Protein 3IM8 (pdb70)

InterPro domains:
  IPR001227 Acyl transferase domain superfamily [G3DSA:3.40.366.10] (5-283)
  IPR004410 Malonyl CoA-acyl carrier protein transacylase, FabD-type [TIGR00128] (3-288)
  IPR014043 Acyl transferase domain [PF00698] (6-283)
  IPR014043 Acyl transferase domain [SM00827] (7-302)
  IPR016035 Acyl transferase/acyl hydrolase/lysophospholipase [SSF52151] (4-303)
  IPR016036 Malonyl-CoA ACP transacylase, ACP-binding [SSF55048] (127-195)
  IPR024925 Malonyl CoA-acyl carrier protein transacylase [PIRSF000446] (1-304)
  IPR050858 Malonyl CoA-ACP Transacylase/Polyketide Synthase FabD [PTHR42681] (2-301)

B-factor: mean 27.81, std 7.12, range [10.15, 60.68]

Solvent-accessible surface area: 12742 Å² total; per-residue (Å²): 160,21,0,0,0,0,2,3,45,47,14,29,89,75,26,1,6,95,58,0,21,96,102,18,108,57,2,99,82,0,2,51,104,0,19,138,53,30,71,73,83,0,12,120,2,0,36,77,43,93,114,76,1,88,72,10,96,47,1,0,0,0,0,0,0,3,0,0,1,1,17,62,0,0,69,101,65,61,35,104,4,67,10,0,3,1,24,12,0,0,2,0,0,0,0,16,5,0,29,1,3,78,10,69,59,0,0,45,4,0,28,104,1,0,21,30,3,44,104,37,3,73,64,108,47,19,61,17,2,6,0,23,91,12,80,36,112,45,0,54,107,7,2,137,116,0,48,158,78,22,37,0,52,10,0,21,4,8,6,82,39,42,1,7,0,0,0,71,77,102,0,0,61,75,0,22,83,16,0,108,143,70,47,15,192,132,34,81,86,52,167,92,14,0,6,15,8,1,65,47,0,72,84,2,1,110,94,2,33,122,22,1,83,153,25,92,33,61,94,47,111,10,57,0,0,3,4,11,102,10,45,62,8,89,90,144,55,1,34,109,17,0,21,50,1,1,47,47,29,0,66,5,38,62,3,0,28,48,0,61,161,66,51,10,49,46,1,0,1,0,0,1,14,132,71,1,10,36,25,0,124,162,41,30,128,105,17,116,49,17,46,0,27,45,52,77,13,0,72,57,7,38,135,139,150

Organism: Streptococcus pneumoniae (strain ATCC BAA-255 / R6) (NCBI:txid171101)

Foldseek 3Di:
DEEEEEEDFQLADAQFCVQVCVVPVLLVVLQVLLCVLVVHRLNCCSHPVGVVCLQQLSVLLSRLSLLLSLVVVCVVLPDQGQEYEYDLSRRLSRLCSQQWAPSSRSSVLSSLLSVLQCVLFPLQFWWKKKQFADAPVQLQVLLVVLCVVPWKGFAEQLARGITMITGHHSSVVSSVVSVVVVPRDGIGIDRRGGRWAACSSLSSLVVSLVVVVPGGTDDGNHWYQYQAPLHTDDSVCVSVRSSNSRHHHGNLLSVVVNCVVVVHAAYEYRDDDCVSVVSVCNSPVNGHYAYDTHDVSVCVVSVVD

Radius of gyration: 18.56 Å; Cα contacts (8 Å, |Δi|>4): 675; chains: 1; bounding box: 48×39×48 Å

Structure (mmCIF, N/CA/C/O backbone):
data_3IM8
#
_entry.id   3IM8
#
_cell.length_a   48.263
_cell.length_b   63.508
_cell.length_c   89.892
_cell.angle_alpha   90.00
_cell.angle_beta   90.00
_cell.angle_gamma   90.00
#
_symmetry.space_group_name_H-M   'P 21 21 21'
#
loop_
_entity.id
_entity.type
_entity.pdbx_description
1 polymer 'Malonyl acyl carrier protein transacylase'
2 non-polymer 'ACETATE ION'
3 water water
#
loop_
_atom_site.group_PDB
_atom_site.id
_atom_site.type_symbol
_atom_site.label_atom_id
_atom_site.label_alt_id
_atom_site.label_comp_id
_atom_site.label_asym_id
_atom_site.label_entity_id
_atom_site.label_seq_id
_atom_site.pdbx_PDB_ins_code
_atom_site.Cartn_x
_atom_site.Cartn_y
_atom_site.Cartn_z
_atom_site.occupancy
_atom_site.B_iso_or_equiv
_atom_site.auth_seq_id
_atom_site.auth_comp_id
_atom_site.auth_asym_id
_atom_site.auth_atom_id
_atom_site.pdbx_PDB_model_num
ATOM 1 N N . LYS A 1 3 ? 25.809 29.437 71.596 1.00 37.42 3 LYS A N 1
ATOM 2 C CA . LYS A 1 3 ? 26.208 28.003 71.361 1.00 37.03 3 LYS A CA 1
ATOM 3 C C . LYS A 1 3 ? 25.578 27.332 70.097 1.00 35.16 3 LYS A C 1
ATOM 4 O O . LYS A 1 3 ? 26.305 26.844 69.247 1.00 35.06 3 LYS A O 1
ATOM 10 N N . THR A 1 4 ? 24.258 27.307 69.946 1.00 33.47 4 THR A N 1
ATOM 11 C CA . THR A 1 4 ? 23.640 26.576 68.796 1.00 31.48 4 THR A CA 1
ATOM 12 C C . THR A 1 4 ? 22.819 27.502 67.860 1.00 30.71 4 THR A C 1
ATOM 13 O O . THR A 1 4 ? 22.038 28.332 68.342 1.00 29.43 4 THR A O 1
ATOM 17 N N . ALA A 1 5 ? 23.011 27.367 66.530 1.00 30.41 5 ALA A N 1
ATOM 18 C CA . ALA A 1 5 ? 22.112 28.011 65.519 1.00 28.48 5 ALA A CA 1
ATOM 19 C C . ALA A 1 5 ? 21.263 27.003 64.718 1.00 27.31 5 ALA A C 1
ATOM 20 O O . ALA A 1 5 ? 21.783 25.960 64.305 1.00 27.63 5 ALA A O 1
ATOM 22 N N . PHE A 1 6 ? 19.964 27.305 64.532 1.00 25.60 6 PHE A N 1
ATOM 23 C CA . PHE A 1 6 ? 19.086 26.531 63.628 1.00 23.48 6 PHE A CA 1
ATOM 24 C C . PHE A 1 6 ? 19.109 27.219 62.247 1.00 22.37 6 PHE A C 1
ATOM 25 O O . PHE A 1 6 ? 18.942 28.444 62.130 1.00 21.72 6 PHE A O 1
ATOM 33 N N . LEU A 1 7 ? 19.333 26.419 61.213 1.00 20.80 7 LEU A N 1
ATOM 34 C CA . LEU A 1 7 ? 19.417 26.916 59.858 1.00 19.50 7 LEU A CA 1
ATOM 35 C C . LEU A 1 7 ? 18.201 26.348 59.127 1.00 19.07 7 LEU A C 1
ATOM 36 O O . LEU A 1 7 ? 18.066 25.130 58.991 1.00 18.00 7 LEU A O 1
ATOM 41 N N . PHE A 1 8 ? 17.332 27.211 58.613 1.00 17.49 8 PHE A N 1
ATOM 42 C CA . PHE A 1 8 ? 16.083 26.675 58.016 1.00 17.48 8 PHE A CA 1
ATOM 43 C C . PHE A 1 8 ? 16.127 26.508 56.477 1.00 17.94 8 PHE A C 1
ATOM 44 O O . PHE A 1 8 ? 16.492 27.413 55.766 1.00 17.88 8 PHE A O 1
ATOM 52 N N . ALA A 1 9 ? 15.741 25.323 55.992 1.00 19.06 9 ALA A N 1
ATOM 53 C CA . ALA A 1 9 ? 15.553 25.011 54.574 1.00 18.66 9 ALA A CA 1
ATO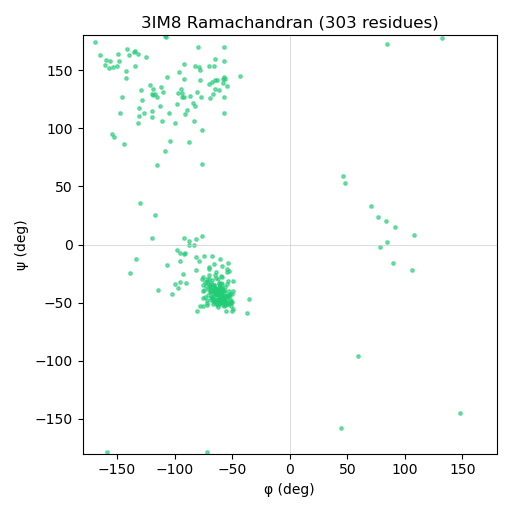M 54 C C . ALA A 1 9 ? 14.834 26.055 53.709 1.00 18.67 9 ALA A C 1
ATOM 55 O O . ALA A 1 9 ? 13.902 26.707 54.164 1.00 18.46 9 ALA A O 1
ATOM 57 N N . GLY A 1 10 ? 15.272 26.150 52.449 1.00 19.39 10 GLY A N 1
ATOM 58 C CA . GLY A 1 10 ? 14.611 26.921 51.396 1.00 19.68 10 GLY A CA 1
ATOM 59 C C . GLY A 1 10 ? 13.888 26.127 50.316 1.00 19.91 10 GLY A C 1
ATOM 60 O O . GLY A 1 10 ? 13.862 24.884 50.298 1.00 18.34 10 GLY A O 1
ATOM 61 N N . GLN A 1 11 ? 13.276 26.876 49.411 1.00 20.56 11 GLN A N 1
ATOM 62 C CA . GLN A 1 11 ? 12.522 26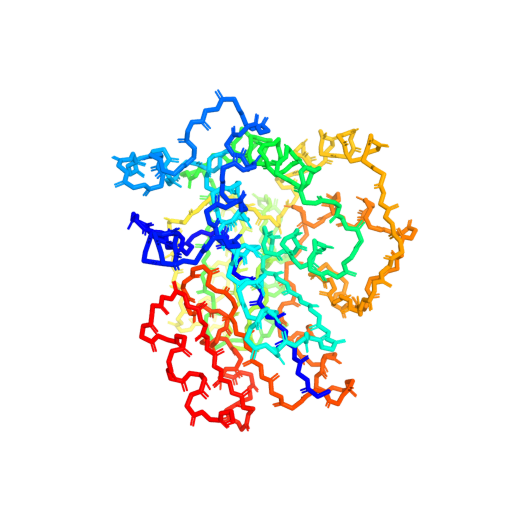.297 48.303 1.00 22.53 11 GLN A CA 1
ATOM 63 C C . GLN A 1 11 ? 13.443 25.379 47.506 1.00 22.44 11 GLN A C 1
ATOM 64 O O . GLN A 1 11 ? 14.596 25.685 47.354 1.00 22.15 11 GLN A O 1
ATOM 70 N N . GLY A 1 12 ? 12.914 24.260 46.992 1.00 23.22 12 GLY A N 1
ATOM 71 C CA . GLY A 1 12 ? 13.726 23.306 46.227 1.00 22.57 12 GLY A CA 1
ATOM 72 C C . GLY A 1 12 ? 14.012 22.036 47.047 1.00 22.56 12 GLY A C 1
ATOM 73 O O . GLY A 1 12 ? 14.286 20.965 46.480 1.00 22.48 12 GLY A O 1
ATOM 74 N N . ALA A 1 13 ? 13.919 22.113 48.372 1.00 21.14 13 ALA A N 1
ATOM 75 C CA . ALA A 1 13 ? 14.241 20.917 49.194 1.00 21.16 13 ALA A CA 1
ATOM 76 C C . ALA A 1 13 ? 13.007 20.047 49.496 1.00 21.39 13 ALA A C 1
ATOM 77 O O . ALA A 1 13 ? 13.137 18.962 50.070 1.00 22.82 13 ALA A O 1
ATOM 79 N N . GLN A 1 14 ? 11.818 20.511 49.152 1.00 21.48 14 GLN A N 1
ATOM 80 C CA . GLN A 1 14 ? 10.605 19.723 49.417 1.00 21.91 14 GLN A CA 1
ATOM 81 C C . GLN A 1 14 ? 10.634 18.311 48.772 1.00 22.24 14 GLN A C 1
ATOM 82 O O . GLN A 1 14 ? 11.351 18.071 47.800 1.00 21.51 14 GLN A O 1
ATOM 88 N N . TYR A 1 15 ? 9.839 17.373 49.297 1.00 23.51 15 TYR A N 1
ATOM 89 C CA . TYR A 1 15 ? 9.691 16.064 48.633 1.00 23.57 15 TYR A CA 1
ATOM 90 C C . TYR A 1 15 ? 8.362 15.497 49.067 1.00 23.42 15 TYR A C 1
ATOM 91 O O . TYR A 1 15 ? 7.787 15.934 50.077 1.00 22.75 15 TYR A O 1
ATOM 100 N N . LEU A 1 16 ? 7.818 14.572 48.282 1.00 22.99 16 LEU A N 1
ATOM 101 C CA . LEU A 1 16 ? 6.489 14.087 48.577 1.00 22.10 16 LEU A CA 1
ATOM 102 C C . LEU A 1 16 ? 6.558 13.361 49.924 1.00 20.58 16 LEU A C 1
ATOM 103 O O . LEU A 1 16 ? 7.451 12.588 50.156 1.00 18.54 16 LEU A O 1
ATOM 108 N N . GLY A 1 17 ? 5.600 13.652 50.792 1.00 19.22 17 GLY A N 1
ATOM 109 C CA . GLY A 1 17 ? 5.478 12.995 52.067 1.00 19.09 17 GLY A CA 1
ATOM 110 C C . GLY A 1 17 ? 6.325 13.570 53.190 1.00 19.22 17 GLY A C 1
ATOM 111 O O . GLY A 1 17 ? 6.327 12.998 54.280 1.00 19.03 17 GLY A O 1
ATOM 112 N N . MET A 1 18 ? 7.075 14.653 52.941 1.00 18.53 18 MET A N 1
ATOM 113 C CA . MET A 1 18 ? 7.981 15.202 53.977 1.00 17.95 18 MET A CA 1
ATOM 114 C C . MET A 1 18 ? 7.251 15.513 55.290 1.00 18.10 18 MET A C 1
ATOM 115 O O . MET A 1 18 ? 6.136 16.050 55.295 1.00 18.50 18 MET A O 1
ATOM 120 N N . GLY A 1 19 ? 7.861 15.143 56.403 1.00 18.75 19 GLY A N 1
ATOM 121 C CA . GLY A 1 19 ? 7.252 15.401 57.692 1.00 19.09 19 GLY A CA 1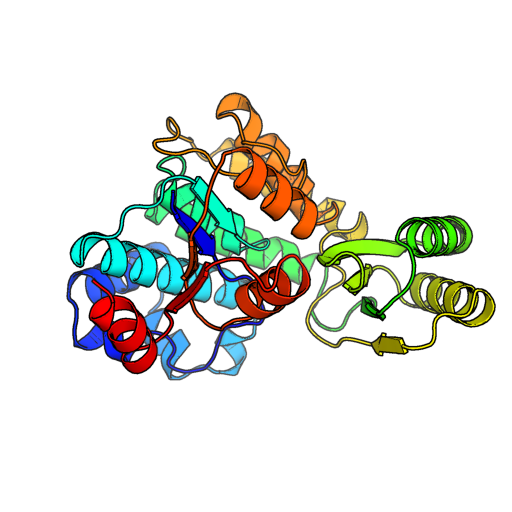
ATOM 122 C C . GLY A 1 19 ? 6.137 14.445 58.099 1.00 20.40 19 GLY A C 1
ATOM 123 O O . GLY A 1 19 ? 5.565 14.597 59.193 1.00 22.04 19 GLY A O 1
ATOM 124 N N . ARG A 1 20 ? 5.775 13.495 57.243 1.00 20.40 20 ARG A N 1
ATOM 125 C CA . ARG A 1 20 ? 4.597 12.639 57.548 1.00 20.93 20 ARG A CA 1
ATOM 126 C C . ARG A 1 20 ? 4.843 11.723 58.754 1.00 20.98 20 ARG A C 1
ATOM 127 O O . ARG A 1 20 ? 3.936 11.534 59.580 1.00 20.49 20 ARG A O 1
ATOM 135 N N . ASP A 1 21 ? 6.047 11.127 58.836 1.00 21.66 21 ASP A N 1
ATOM 136 C CA . ASP A 1 21 ? 6.462 10.358 60.031 1.00 22.73 21 ASP A CA 1
ATOM 137 C C . ASP A 1 21 ? 6.267 11.162 61.345 1.00 23.20 21 ASP A C 1
ATOM 138 O O . ASP A 1 21 ? 5.586 10.702 62.304 1.00 24.65 21 ASP A O 1
ATOM 143 N N . PHE A 1 22 ? 6.812 12.371 61.376 1.00 22.32 22 PHE A N 1
ATOM 144 C CA . PHE A 1 22 ? 6.648 13.253 62.531 1.00 22.51 22 PHE A CA 1
ATOM 145 C C . PHE A 1 22 ? 5.183 13.554 62.774 1.00 23.62 22 PHE A C 1
ATOM 146 O O . PHE A 1 22 ? 4.769 13.567 63.926 1.00 24.63 22 PHE A O 1
ATOM 154 N N . TYR A 1 23 ? 4.411 13.782 61.700 1.00 23.55 23 TYR A N 1
ATOM 155 C CA . TYR A 1 23 ? 2.997 14.189 61.785 1.00 24.66 23 TYR A CA 1
ATOM 156 C C . TYR A 1 23 ? 2.094 13.196 62.528 1.00 25.42 23 TYR A C 1
ATOM 157 O O . TYR A 1 23 ? 1.285 13.610 63.388 1.00 25.84 23 TYR A O 1
ATOM 166 N N . ASP A 1 24 ? 2.240 11.914 62.198 1.00 25.66 24 ASP A N 1
ATOM 167 C CA . ASP A 1 24 ? 1.493 10.844 62.829 1.00 26.23 24 ASP A CA 1
ATOM 168 C C . ASP A 1 24 ? 1.927 10.573 64.284 1.00 27.48 24 ASP A C 1
ATOM 169 O O . ASP A 1 24 ? 1.095 10.221 65.158 1.00 27.62 24 ASP A O 1
ATOM 174 N N . GLN A 1 25 ? 3.216 10.778 64.543 1.00 27.78 25 GLN A N 1
ATOM 175 C CA . GLN A 1 25 ? 3.842 10.400 65.808 1.00 28.74 25 GLN A CA 1
ATOM 176 C C . GLN A 1 25 ? 3.810 11.484 66.886 1.00 27.83 25 GLN A C 1
ATOM 177 O O . GLN A 1 25 ? 3.768 11.172 68.059 1.00 28.38 25 GLN A O 1
ATOM 183 N N . TYR A 1 26 ? 3.892 12.744 66.478 1.00 26.89 26 TYR A N 1
ATOM 184 C CA . TYR A 1 26 ? 4.027 13.856 67.396 1.00 25.95 26 TYR A CA 1
ATOM 185 C C . TYR A 1 26 ? 2.861 14.855 67.298 1.00 25.46 26 TYR A C 1
ATOM 186 O O . TYR A 1 26 ? 2.741 15.559 66.303 1.00 25.74 26 TYR A O 1
ATOM 195 N N . PRO A 1 27 ? 1.978 14.934 68.317 1.00 24.89 27 PRO A N 1
ATOM 196 C CA . PRO A 1 27 ? 0.890 15.952 68.225 1.00 24.86 27 PRO A CA 1
ATOM 197 C C . PRO A 1 27 ? 1.327 17.397 67.968 1.00 24.60 27 PRO A C 1
ATOM 198 O O . PRO A 1 27 ? 0.559 18.168 67.378 1.00 24.91 27 PRO A O 1
ATOM 202 N N . ILE A 1 28 ? 2.504 17.808 68.445 1.00 25.04 28 ILE A N 1
ATOM 203 C CA . ILE A 1 28 ? 2.949 19.186 68.185 1.00 26.16 28 ILE A CA 1
ATOM 204 C C . ILE A 1 28 ? 3.090 19.395 66.670 1.00 26.89 28 ILE A C 1
ATOM 205 O O . ILE A 1 28 ? 2.825 20.497 66.163 1.00 28.66 28 ILE A O 1
ATOM 210 N N . VAL A 1 29 ? 3.476 18.328 65.956 1.00 27.08 29 VAL A N 1
ATOM 211 C CA . VAL A 1 29 ? 3.601 18.351 64.464 1.00 25.90 29 VAL A CA 1
ATOM 212 C C . VAL A 1 29 ? 2.234 18.399 63.733 1.00 25.33 29 VAL A C 1
ATOM 213 O O . VAL A 1 29 ? 2.018 19.296 62.877 1.00 24.96 29 VAL A O 1
ATOM 217 N N . LYS A 1 30 ? 1.321 17.495 64.113 1.00 23.90 30 LYS A N 1
ATOM 218 C CA . LYS A 1 30 ? -0.019 17.440 63.533 1.00 24.14 30 LYS A CA 1
ATOM 219 C C . LYS A 1 30 ? -0.691 18.778 63.732 1.00 24.35 30 LYS A C 1
ATOM 220 O O . LYS A 1 30 ? -1.234 19.332 62.794 1.00 24.23 30 LYS A O 1
ATOM 226 N N . GLU A 1 31 ? -0.672 19.294 64.959 1.00 25.51 31 GLU A N 1
ATOM 227 C CA . GLU A 1 31 ? -1.226 20.601 65.251 1.00 25.45 31 GLU A CA 1
ATOM 228 C C . GLU A 1 31 ? -0.632 21.661 64.340 1.00 24.68 31 GLU A C 1
ATOM 229 O O . GLU A 1 31 ? -1.366 22.410 63.735 1.00 24.82 31 GLU A O 1
ATOM 235 N N . THR A 1 32 ? 0.702 21.737 64.222 1.00 23.92 32 THR A N 1
ATOM 236 C CA . THR A 1 32 ? 1.308 22.771 63.356 1.00 21.49 32 THR A CA 1
ATOM 237 C C . THR A 1 32 ? 0.810 22.693 61.873 1.00 21.86 32 THR A C 1
ATOM 238 O O . THR A 1 32 ? 0.457 23.714 61.254 1.00 21.67 32 THR A O 1
ATOM 242 N N . ILE A 1 33 ? 0.786 21.489 61.293 1.00 21.54 33 ILE A N 1
ATOM 243 C CA . ILE A 1 33 ? 0.368 21.333 59.885 1.00 21.68 33 ILE A CA 1
ATOM 244 C C . ILE A 1 33 ? -1.127 21.633 59.712 1.00 21.67 33 ILE A C 1
ATOM 245 O O . ILE A 1 33 ? -1.490 22.286 58.748 1.00 20.89 33 ILE A O 1
ATOM 250 N N . ASP A 1 34 ? -1.984 21.113 60.607 1.00 22.73 34 ASP A N 1
ATOM 251 C CA . ASP A 1 34 ? -3.449 21.364 60.520 1.00 23.32 34 ASP A CA 1
ATOM 252 C C . ASP A 1 34 ? -3.786 22.854 60.732 1.00 23.80 34 ASP A C 1
ATOM 253 O O . ASP A 1 34 ? -4.626 23.405 60.033 1.00 24.98 34 ASP A O 1
ATOM 258 N N . ARG A 1 35 ? -3.070 23.526 61.621 1.00 24.19 35 ARG A N 1
ATOM 259 C CA . ARG A 1 35 ? -3.136 24.994 61.686 1.00 25.40 35 ARG A CA 1
ATOM 260 C C . ARG A 1 35 ? -2.802 25.690 60.348 1.00 25.53 35 ARG A C 1
ATOM 261 O O . ARG A 1 35 ? -3.434 26.669 59.990 1.00 25.70 35 ARG A O 1
ATOM 269 N N . ALA A 1 36 ? -1.808 25.190 59.600 1.00 25.94 36 ALA A N 1
ATOM 270 C CA . ALA A 1 36 ? -1.470 25.842 58.349 1.00 26.40 36 ALA A CA 1
ATOM 271 C C . ALA A 1 36 ? -2.588 25.531 57.363 1.00 26.66 36 ALA A C 1
ATOM 272 O O . ALA A 1 36 ? -2.949 26.363 56.553 1.00 26.89 36 ALA A O 1
ATOM 274 N N . SER A 1 37 ? -3.144 24.324 57.453 1.00 27.47 37 SER A N 1
ATOM 275 C CA . SER A 1 37 ? -4.220 23.919 56.540 1.00 27.64 37 SER A CA 1
ATOM 276 C C . SER A 1 37 ? -5.399 24.839 56.703 1.00 28.15 37 SER A C 1
ATOM 277 O O . SER A 1 37 ? -5.869 25.345 55.708 1.00 27.89 37 SER A O 1
ATOM 280 N N . GLN A 1 38 ? -5.837 25.091 57.948 1.00 29.47 38 GLN A N 1
ATOM 281 C CA . GLN A 1 38 ? -6.860 26.121 58.218 1.00 30.95 38 GLN A CA 1
ATOM 282 C C . GLN A 1 38 ? -6.553 27.484 57.613 1.00 30.53 38 GLN A C 1
ATOM 283 O O . GLN A 1 38 ? -7.405 28.064 56.954 1.00 30.90 38 GLN A O 1
ATOM 289 N N . VAL A 1 39 ? -5.352 28.016 57.826 1.00 29.23 39 VAL A N 1
ATOM 290 C CA . VAL A 1 39 ? -5.053 29.350 57.285 1.00 27.09 39 VAL A CA 1
ATOM 291 C C . VAL A 1 39 ? -5.187 29.356 55.753 1.00 26.57 39 VAL A C 1
ATOM 292 O O . VAL A 1 39 ? -5.715 30.296 55.153 1.00 26.04 39 VAL A O 1
ATOM 296 N N . LEU A 1 40 ? -4.694 28.301 55.133 1.00 25.99 40 LEU A N 1
ATOM 297 C CA . LEU A 1 40 ? -4.663 28.184 53.672 1.00 26.15 40 LEU A CA 1
ATOM 298 C C . LEU A 1 40 ? -6.019 27.944 52.983 1.00 26.56 40 LEU A C 1
ATOM 299 O O . LEU A 1 40 ? -6.196 28.327 51.862 1.00 27.78 40 LEU A O 1
ATOM 304 N N . GLY A 1 41 ? -6.973 27.291 53.637 1.00 28.10 41 GLY A N 1
ATOM 305 C CA . GLY A 1 41 ? -8.258 26.968 53.009 1.00 28.51 41 GLY A CA 1
ATOM 306 C C . GLY A 1 41 ? -8.194 25.698 52.171 1.00 29.19 41 GLY A C 1
ATOM 307 O O . GLY A 1 41 ? -9.033 25.483 51.272 1.00 30.28 41 GLY A O 1
ATOM 308 N N . TYR A 1 42 ? -7.185 24.863 52.439 1.00 28.45 42 TYR A N 1
ATOM 309 C CA . TYR A 1 42 ? -7.021 23.542 51.774 1.00 26.87 42 TYR A CA 1
ATOM 310 C C . TYR A 1 42 ? -6.113 22.626 52.620 1.00 26.52 42 TYR A C 1
ATOM 311 O O . TYR A 1 42 ? -5.349 23.074 53.506 1.00 26.44 42 TYR A O 1
ATOM 320 N N . ASP A 1 43 ? -6.244 21.332 52.370 1.00 25.81 43 ASP A N 1
ATOM 321 C CA . ASP A 1 43 ? -5.576 20.320 53.149 1.00 25.73 43 ASP A CA 1
ATOM 322 C C . ASP A 1 43 ? -4.114 20.304 52.712 1.00 24.74 43 ASP A C 1
ATOM 323 O O . ASP A 1 43 ? -3.823 19.693 51.692 1.00 23.94 43 ASP A O 1
ATOM 328 N N . LEU A 1 44 ? -3.216 20.971 53.468 1.00 23.37 44 LEU A N 1
ATOM 329 C CA . LEU A 1 44 ? -1.773 20.946 53.156 1.00 22.24 44 LEU A CA 1
ATOM 330 C C . LEU A 1 44 ? -1.114 19.569 53.355 1.00 22.67 44 LEU A C 1
ATOM 331 O O . LEU A 1 44 ? -0.130 19.208 52.671 1.00 22.57 44 LEU A O 1
ATOM 336 N N . ARG A 1 45 ? -1.630 18.793 54.296 1.00 23.14 45 ARG A N 1
ATOM 337 C CA . ARG A 1 45 ? -1.036 17.491 54.577 1.00 23.48 45 ARG A CA 1
ATOM 338 C C . ARG A 1 45 ? -1.244 16.562 53.336 1.00 24.48 45 ARG A C 1
ATOM 339 O O . ARG A 1 45 ? -0.312 15.858 52.872 1.00 23.41 45 ARG A O 1
ATOM 347 N N . TYR A 1 46 ? -2.484 16.548 52.835 1.00 24.92 46 TYR A N 1
ATOM 348 C CA . TYR A 1 46 ? -2.811 15.827 51.602 1.00 25.76 46 TYR A CA 1
ATOM 349 C C . TYR A 1 46 ? -1.979 16.351 50.399 1.00 25.29 46 TYR A C 1
ATOM 350 O O . TYR A 1 46 ? -1.414 15.580 49.614 1.00 25.11 46 TYR A O 1
ATOM 359 N N . LEU A 1 47 ? -1.862 17.675 50.269 1.00 24.54 47 LEU A N 1
ATOM 360 C CA . LEU A 1 47 ? -0.999 18.231 49.197 1.00 22.82 47 LEU A CA 1
ATOM 361 C C . LEU A 1 47 ? 0.402 17.674 49.303 1.00 22.16 47 LEU A C 1
ATOM 362 O O . LEU A 1 47 ? 0.963 17.153 48.323 1.00 22.00 47 LEU A O 1
ATOM 367 N N . ILE A 1 48 ? 0.982 17.755 50.497 1.00 20.88 48 ILE A N 1
ATOM 368 C CA . ILE A 1 48 ? 2.357 17.311 50.667 1.00 20.35 48 ILE A CA 1
ATOM 369 C C . ILE A 1 48 ? 2.530 15.791 50.356 1.00 20.69 48 ILE A C 1
ATOM 370 O O . ILE A 1 48 ? 3.558 15.338 49.785 1.00 20.33 48 ILE A O 1
ATOM 375 N N . ASP A 1 49 ? 1.542 15.014 50.760 1.00 20.61 49 ASP A N 1
ATOM 376 C CA . ASP A 1 49 ? 1.583 13.577 50.648 1.00 21.31 49 ASP A CA 1
ATOM 377 C C . ASP A 1 49 ? 1.218 12.982 49.261 1.00 23.87 49 ASP A C 1
ATOM 378 O O . ASP A 1 49 ? 1.554 11.801 48.983 1.00 22.79 49 ASP A O 1
ATOM 383 N N . THR A 1 50 ? 0.477 13.745 48.436 1.00 25.39 50 THR A N 1
ATOM 384 C CA . THR A 1 50 ? -0.169 13.138 47.262 1.00 27.53 50 THR A CA 1
ATOM 385 C C . THR A 1 50 ? -0.114 13.986 45.981 1.00 28.31 50 THR A C 1
ATOM 386 O O . THR A 1 50 ? -0.277 13.425 44.904 1.00 29.30 50 THR A O 1
ATOM 390 N N . GLU A 1 51 ? 0.022 15.299 46.098 1.00 27.41 51 GLU A N 1
ATOM 391 C CA . GLU A 1 51 ? 0.000 16.150 44.915 1.00 28.99 51 GLU A CA 1
ATOM 392 C C . GLU A 1 51 ? 1.415 16.581 44.589 1.00 29.03 51 GLU A C 1
ATOM 393 O O . GLU A 1 51 ? 1.874 17.619 45.066 1.00 27.96 51 GLU A O 1
ATOM 399 N N . GLU A 1 52 ? 2.119 15.786 43.790 1.00 28.83 52 GLU A N 1
ATOM 400 C CA . GLU A 1 52 ? 3.505 16.079 43.580 1.00 29.67 52 GLU A CA 1
ATOM 401 C C . GLU A 1 52 ? 3.709 17.349 42.720 1.00 30.41 52 GLU A C 1
ATOM 402 O O . GLU A 1 52 ? 4.582 18.171 43.015 1.00 30.01 52 GLU A O 1
ATOM 408 N N . ASP A 1 53 ? 2.877 17.565 41.710 1.00 30.66 53 ASP A N 1
ATOM 409 C CA . ASP A 1 53 ? 3.057 18.748 40.874 1.00 30.99 53 ASP A CA 1
ATOM 410 C C . ASP A 1 53 ? 2.752 20.051 41.607 1.00 30.18 53 ASP A C 1
ATOM 411 O O . ASP A 1 53 ? 3.441 21.052 41.441 1.00 29.87 53 ASP A O 1
ATOM 416 N N . LYS A 1 54 ? 1.713 20.040 42.414 1.00 29.70 54 LYS A N 1
ATOM 417 C CA . LYS A 1 54 ? 1.395 21.226 43.205 1.00 30.22 54 LYS A CA 1
ATOM 418 C C . LYS A 1 54 ? 2.508 21.496 44.226 1.00 28.18 54 LYS A C 1
ATOM 419 O O . LYS A 1 54 ? 2.863 22.627 44.483 1.00 26.81 54 LYS A O 1
ATOM 425 N N . LEU A 1 55 ? 3.029 20.429 44.822 1.00 27.97 55 LEU A N 1
ATOM 426 C CA . LEU A 1 55 ? 4.076 20.553 45.840 1.00 26.68 55 LEU A CA 1
ATOM 427 C C . LEU A 1 55 ? 5.273 21.322 45.254 1.00 27.17 55 LEU A C 1
ATOM 428 O O . LEU A 1 55 ? 5.926 22.104 45.982 1.00 26.72 55 LEU A O 1
ATOM 433 N N . ASN A 1 56 ? 5.559 21.076 43.964 1.00 26.25 56 ASN A N 1
ATOM 434 C CA . ASN A 1 56 ? 6.661 21.700 43.229 1.00 26.31 56 ASN A CA 1
ATOM 435 C C . ASN A 1 56 ? 6.289 23.045 42.577 1.00 26.37 56 ASN A C 1
ATOM 436 O O . ASN A 1 56 ? 7.133 23.652 41.918 1.00 27.11 56 ASN A O 1
ATOM 441 N N . GLN A 1 57 ? 5.030 23.483 42.734 1.00 25.81 57 GLN A N 1
ATOM 442 C CA . GLN A 1 57 ? 4.565 24.834 42.316 1.00 26.95 57 GLN A CA 1
ATOM 443 C C . GLN A 1 57 ? 4.727 25.900 43.423 1.00 25.92 57 GLN A C 1
ATOM 444 O O . GLN A 1 57 ? 4.032 25.867 44.428 1.00 24.75 57 GLN A O 1
ATOM 450 N N . THR A 1 58 ? 5.587 26.879 43.137 1.00 26.03 58 THR A N 1
ATOM 451 C CA . THR A 1 58 ? 6.033 27.905 44.077 1.00 25.56 58 THR A CA 1
ATOM 452 C C . THR A 1 58 ? 4.983 28.389 45.094 1.00 25.61 58 THR A C 1
ATOM 453 O O . THR A 1 58 ? 5.280 28.466 46.307 1.00 26.19 58 THR A O 1
ATOM 457 N N . ARG A 1 59 ? 3.773 28.700 44.654 1.00 24.85 59 ARG A N 1
ATOM 458 C CA . ARG A 1 59 ? 2.747 29.210 45.563 1.00 25.37 59 ARG A CA 1
ATOM 459 C C . ARG A 1 59 ? 2.334 28.171 46.636 1.00 24.94 59 ARG A C 1
ATOM 460 O O . ARG A 1 59 ? 1.838 28.560 47.693 1.00 25.41 59 ARG A O 1
ATOM 468 N N . TYR A 1 60 ? 2.526 26.872 46.357 1.00 24.04 60 TYR A N 1
ATOM 469 C CA . TYR A 1 60 ? 2.280 25.814 47.362 1.00 23.73 60 TYR A CA 1
ATOM 470 C C . TYR A 1 60 ? 3.587 25.339 48.031 1.00 22.86 60 TYR A C 1
ATOM 471 O O . TYR A 1 60 ? 3.587 24.971 49.192 1.00 23.59 60 TYR A O 1
ATOM 480 N N . THR A 1 61 ? 4.684 25.326 47.297 1.00 20.68 61 THR A N 1
ATOM 481 C CA . THR A 1 61 ? 5.946 24.953 47.902 1.00 20.10 61 THR A CA 1
ATOM 482 C C . THR A 1 61 ? 6.280 25.792 49.128 1.00 18.31 61 THR A C 1
ATOM 483 O O . THR A 1 61 ? 6.775 25.264 50.162 1.00 17.26 61 THR A O 1
ATOM 487 N N . GLN A 1 62 ? 6.075 27.106 49.006 1.00 16.79 62 GLN A N 1
ATOM 488 C CA . GLN A 1 62 ? 6.537 27.999 50.076 1.00 15.83 62 GLN A CA 1
ATOM 489 C C . GLN A 1 62 ? 5.826 27.731 51.400 1.00 15.47 62 GLN A C 1
ATOM 490 O O . GLN A 1 62 ? 6.484 27.492 52.397 1.00 14.66 62 GLN A O 1
ATOM 496 N N . PRO A 1 63 ? 4.478 27.713 51.414 1.00 16.96 63 PRO A N 1
ATOM 497 C CA . PRO A 1 63 ? 3.802 27.374 52.707 1.00 17.12 63 PRO A CA 1
ATOM 498 C C . PRO A 1 63 ? 3.982 25.903 53.100 1.00 18.24 63 PRO A C 1
ATOM 499 O O . PRO A 1 63 ? 4.014 25.581 54.280 1.00 19.89 63 PRO A O 1
ATOM 503 N N . ALA A 1 64 ? 4.187 25.017 52.131 1.00 18.24 64 ALA A N 1
ATOM 504 C CA . ALA A 1 64 ? 4.416 23.607 52.471 1.00 18.04 64 ALA A CA 1
ATOM 505 C C . ALA A 1 64 ? 5.672 23.447 53.268 1.00 17.35 64 ALA A C 1
ATOM 506 O O . ALA A 1 64 ? 5.650 22.821 54.313 1.00 17.58 64 ALA A O 1
ATOM 508 N N . ILE A 1 65 ? 6.776 24.011 52.751 1.00 17.59 65 ILE A N 1
ATOM 509 C CA . ILE A 1 65 ? 8.071 23.925 53.438 1.00 16.68 65 ILE A CA 1
ATOM 510 C C . ILE A 1 65 ? 7.980 24.708 54.761 1.00 16.83 65 ILE A C 1
ATOM 511 O O . ILE A 1 65 ? 8.395 24.227 55.793 1.00 16.58 65 ILE A O 1
ATOM 516 N N . LEU A 1 66 ? 7.450 25.933 54.724 1.00 16.92 66 LEU A N 1
ATOM 517 C CA . LEU A 1 66 ? 7.433 26.698 55.985 1.00 16.61 66 LEU A CA 1
ATOM 518 C C . LEU A 1 66 ? 6.706 25.958 57.129 1.00 14.77 66 LEU A C 1
ATOM 519 O O . LEU A 1 66 ? 7.186 25.921 58.255 1.00 14.11 66 LEU A O 1
ATOM 524 N N . ALA A 1 67 ? 5.549 25.380 56.833 1.00 15.48 67 ALA A N 1
ATOM 525 C CA . ALA A 1 67 ? 4.758 24.665 57.817 1.00 15.01 67 ALA A CA 1
ATOM 526 C C . ALA A 1 67 ? 5.526 23.446 58.293 1.00 16.26 67 ALA A C 1
ATOM 527 O O . ALA A 1 67 ? 5.558 23.169 59.484 1.00 17.65 67 ALA A O 1
ATOM 529 N N . THR A 1 68 ? 6.163 22.730 57.357 1.00 16.88 68 THR A N 1
ATOM 530 C CA . THR A 1 68 ? 6.945 21.548 57.689 1.00 16.30 68 THR A CA 1
ATOM 531 C C . THR A 1 68 ? 8.154 21.887 58.554 1.00 16.57 68 THR A C 1
ATOM 532 O O . THR A 1 68 ? 8.356 21.298 59.585 1.00 17.21 68 THR A O 1
ATOM 536 N N . SER A 1 69 ? 8.922 22.874 58.133 1.00 16.46 69 SER A N 1
ATOM 537 C CA . SER A 1 69 ? 10.044 23.368 58.917 1.00 16.53 69 SER A CA 1
ATOM 538 C C . SER A 1 69 ? 9.675 23.874 60.301 1.00 16.24 69 SER A C 1
ATOM 539 O O . SER A 1 69 ? 10.332 23.504 61.267 1.00 17.14 69 SER A O 1
ATOM 542 N N . VAL A 1 70 ? 8.700 24.777 60.392 1.00 15.95 70 VAL A N 1
ATOM 543 C CA . VAL A 1 70 ? 8.213 25.245 61.717 1.00 15.66 70 VAL A CA 1
ATOM 544 C C . VAL A 1 70 ? 7.828 24.074 62.607 1.00 16.39 70 VAL A C 1
ATOM 545 O O . VAL A 1 70 ? 8.185 24.049 63.806 1.00 16.85 70 VAL A O 1
ATOM 549 N N . ALA A 1 71 ? 7.124 23.097 62.040 1.00 17.03 71 ALA A N 1
ATOM 550 C CA . ALA A 1 71 ? 6.773 21.875 62.806 1.00 17.88 71 ALA A CA 1
ATOM 551 C C . ALA A 1 71 ? 8.009 21.112 63.329 1.00 18.36 71 ALA A C 1
ATOM 552 O O . ALA A 1 71 ? 8.026 20.666 64.491 1.00 18.66 71 ALA A O 1
ATOM 554 N N . ILE A 1 72 ? 9.021 20.949 62.484 1.00 18.61 72 ILE A N 1
ATOM 555 C CA . ILE A 1 72 ? 10.262 20.277 62.889 1.00 19.67 72 ILE A CA 1
ATOM 556 C C . ILE A 1 72 ? 10.997 21.077 63.997 1.00 20.42 72 ILE A C 1
ATOM 557 O O . ILE A 1 72 ? 11.495 20.526 64.995 1.00 21.32 72 ILE A O 1
ATOM 562 N N . TYR A 1 73 ? 11.053 22.376 63.838 1.00 21.17 73 TYR A N 1
ATOM 563 C CA . TYR A 1 73 ? 11.668 23.226 64.884 1.00 22.14 73 TYR A CA 1
ATOM 564 C C . TYR A 1 73 ? 10.906 23.091 66.188 1.00 22.81 73 TYR A C 1
ATOM 565 O O . TYR A 1 73 ? 11.534 22.884 67.233 1.00 22.79 73 TYR A O 1
ATOM 574 N N . ARG A 1 74 ? 9.563 23.142 66.121 1.00 23.00 74 ARG A N 1
ATOM 575 C CA . ARG A 1 74 ? 8.727 22.981 67.300 1.00 22.78 74 ARG A CA 1
ATOM 576 C C . ARG A 1 74 ? 8.911 21.614 67.962 1.00 23.50 74 ARG A C 1
ATOM 577 O O . ARG A 1 74 ? 8.924 21.512 69.198 1.00 22.02 74 ARG A O 1
ATOM 585 N N . LEU A 1 75 ? 9.100 20.572 67.151 1.00 24.45 75 LEU A N 1
ATOM 586 C CA . LEU A 1 75 ? 9.439 19.254 67.688 1.00 24.71 75 LEU A CA 1
ATOM 587 C C . LEU A 1 75 ? 10.776 19.276 68.450 1.00 25.51 75 LEU A C 1
ATOM 588 O O . LEU A 1 75 ? 10.840 18.788 69.601 1.00 25.23 75 LEU A O 1
ATOM 593 N N . LEU A 1 76 ? 11.821 19.820 67.811 1.00 25.56 76 LEU A N 1
ATOM 594 C CA . LEU A 1 76 ? 13.113 19.998 68.442 1.00 26.87 76 LEU A CA 1
ATOM 595 C C . LEU A 1 76 ? 12.952 20.735 69.799 1.00 27.43 76 LEU A C 1
ATOM 596 O O . LEU A 1 76 ? 13.553 20.306 70.800 1.00 27.72 76 LEU A O 1
ATOM 601 N N . GLN A 1 77 ? 12.107 21.773 69.846 1.00 27.35 77 GLN A N 1
ATOM 602 C CA . GLN A 1 77 ? 11.817 22.489 71.093 1.00 28.66 77 GLN A CA 1
ATOM 603 C C . GLN A 1 77 ? 11.272 21.589 72.208 1.00 28.92 77 GLN A C 1
ATOM 604 O O . GLN A 1 77 ? 11.732 21.667 73.354 1.00 29.48 77 GLN A O 1
ATOM 610 N N . GLU A 1 78 ? 10.319 20.725 71.865 1.00 28.91 78 GLU A N 1
ATOM 611 C CA . GLU A 1 78 ? 9.787 19.697 72.762 1.00 29.16 78 GLU A CA 1
ATOM 612 C C . GLU A 1 78 ? 10.829 18.690 73.258 1.00 29.32 78 GLU A C 1
ATOM 613 O O . GLU A 1 78 ? 10.708 18.221 74.369 1.00 30.28 78 GLU A O 1
ATOM 619 N N . LYS A 1 79 ? 11.809 18.313 72.430 1.00 30.19 79 LYS A N 1
ATOM 620 C CA . LYS A 1 79 ? 12.931 17.422 72.848 1.00 30.74 79 LYS A CA 1
ATOM 621 C C . LYS A 1 79 ? 14.066 18.171 73.607 1.00 31.30 79 LYS A C 1
ATOM 622 O O . LYS A 1 79 ? 15.094 17.582 73.965 1.00 32.26 79 LYS A O 1
ATOM 628 N N . GLY A 1 80 ? 13.860 19.461 73.867 1.00 32.18 80 GLY A N 1
ATOM 629 C CA . GLY A 1 80 ? 14.781 20.271 74.663 1.00 33.03 80 GLY A CA 1
ATOM 630 C C . GLY A 1 80 ? 15.887 21.031 73.946 1.00 34.36 80 GLY A C 1
ATOM 631 O O . GLY A 1 80 ? 16.847 21.463 74.615 1.00 34.44 80 GLY A O 1
ATOM 632 N N . TYR A 1 81 ? 15.798 21.185 72.607 1.00 35.06 81 TYR A N 1
ATOM 633 C CA . TYR A 1 81 ? 16.731 22.068 71.850 1.00 35.02 81 TYR A CA 1
ATOM 634 C C . TYR A 1 81 ? 16.105 23.410 71.584 1.00 35.08 81 TYR A C 1
ATOM 635 O O . TYR A 1 81 ? 15.084 23.502 70.900 1.00 36.27 81 TYR A O 1
ATOM 644 N N . GLN A 1 82 ? 16.756 24.457 72.065 1.00 34.49 82 GLN A N 1
ATOM 645 C CA . GLN A 1 82 ? 16.325 25.822 71.856 1.00 34.07 82 GLN A CA 1
ATOM 646 C C . GLN A 1 82 ? 17.480 26.543 71.107 1.00 32.54 82 GLN A C 1
ATOM 647 O O . GLN A 1 82 ? 18.639 26.461 71.540 1.00 32.53 82 GLN A O 1
ATOM 653 N N . PRO A 1 83 ? 17.195 27.244 69.975 1.00 30.29 83 PRO A N 1
ATOM 654 C CA . PRO A 1 83 ? 18.347 27.896 69.295 1.00 29.26 83 PRO A CA 1
ATOM 655 C C . PRO A 1 83 ? 18.812 29.203 69.938 1.00 28.00 83 PRO A C 1
ATOM 656 O O . PRO A 1 83 ? 18.019 29.888 70.554 1.00 27.94 83 PRO A O 1
ATOM 660 N N . ASP A 1 84 ? 20.087 29.541 69.784 1.00 26.83 84 ASP A N 1
ATOM 661 C CA . ASP A 1 84 ? 20.607 30.827 70.266 1.00 26.79 84 ASP A CA 1
ATOM 662 C C . ASP A 1 84 ? 20.571 31.898 69.181 1.00 25.61 84 ASP A C 1
ATOM 663 O O . ASP A 1 84 ? 20.520 33.119 69.462 1.00 24.63 84 ASP A O 1
ATOM 668 N N . MET A 1 85 ? 20.603 31.441 67.933 1.00 25.05 85 MET A N 1
ATOM 669 C CA . MET A 1 85 ? 20.505 32.318 66.745 1.00 24.64 85 MET A CA 1
ATOM 670 C C . MET A 1 85 ? 19.839 31.521 65.634 1.00 23.79 85 MET A C 1
ATOM 671 O O . MET A 1 85 ? 19.947 30.292 65.615 1.00 23.96 85 MET A O 1
ATOM 676 N N . VAL A 1 86 ? 19.180 32.206 64.703 1.00 23.02 86 VAL A N 1
ATOM 677 C CA . VAL A 1 86 ? 18.575 31.544 63.539 1.00 22.12 86 VAL A CA 1
ATOM 678 C C . VAL A 1 86 ? 18.919 32.236 62.222 1.00 22.02 86 VAL A C 1
ATOM 679 O O . VAL A 1 86 ? 19.313 33.373 62.226 1.00 20.97 86 VAL A O 1
ATOM 683 N N . ALA A 1 87 ? 18.693 31.529 61.103 1.00 21.82 87 ALA A N 1
ATOM 684 C CA . ALA A 1 87 ? 18.792 32.048 59.748 1.00 21.70 87 ALA A CA 1
ATOM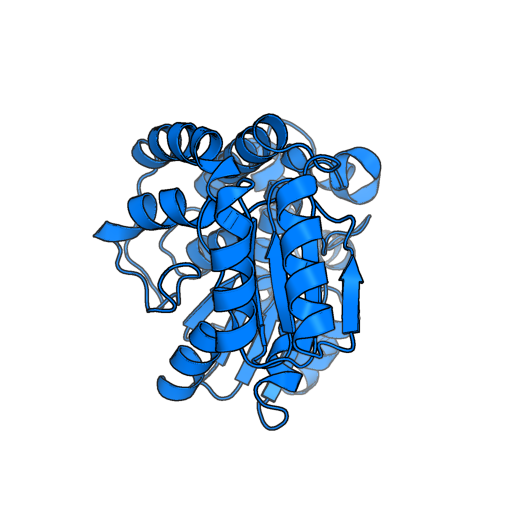 685 C C . ALA A 1 87 ? 18.073 30.989 58.903 1.00 21.70 87 ALA A C 1
ATOM 686 O O . ALA A 1 87 ? 17.857 29.854 59.363 1.00 21.54 87 ALA A O 1
ATOM 688 N N . GLY A 1 88 ? 17.709 31.348 57.683 1.00 21.12 88 GLY A N 1
ATOM 689 C CA . GLY A 1 88 ? 17.043 30.394 56.785 1.00 21.03 88 GLY A CA 1
ATOM 690 C C . GLY A 1 88 ? 17.273 30.855 55.358 1.00 22.43 88 GLY A C 1
ATOM 691 O O . GLY A 1 88 ? 17.448 32.058 55.120 1.00 22.73 88 GLY A O 1
ATOM 692 N N . LEU A 1 89 ? 17.277 29.912 54.415 1.00 23.03 89 LEU A N 1
ATOM 693 C CA . LEU A 1 89 ? 17.567 30.227 53.016 1.00 24.04 89 LEU A CA 1
ATOM 694 C C . LEU A 1 89 ? 16.319 30.730 52.332 1.00 22.84 89 LEU A C 1
ATOM 695 O O . LEU A 1 89 ? 15.395 29.960 52.056 1.00 21.54 89 LEU A O 1
ATOM 700 N N . SER A 1 90 ? 16.252 31.993 52.070 1.00 22.33 90 SER A N 1
ATOM 701 C CA . SER A 1 90 ? 15.169 32.650 51.312 1.00 22.34 90 SER A CA 1
ATOM 702 C C . SER A 1 90 ? 13.823 32.494 51.881 1.00 21.24 90 SER A C 1
ATOM 703 O O . SER A 1 90 ? 13.500 33.148 52.728 1.00 20.45 90 SER A O 1
ATOM 706 N N . LEU A 1 91 ? 13.111 31.546 51.394 1.00 19.22 91 LEU A N 1
ATOM 707 C CA . LEU A 1 91 ? 11.863 31.184 52.070 1.00 18.08 91 LEU A CA 1
ATOM 708 C C . LEU A 1 91 ? 12.173 30.768 53.502 1.00 17.17 91 LEU A C 1
ATOM 709 O O . LEU A 1 91 ? 11.402 31.063 54.424 1.00 16.93 91 LEU A O 1
ATOM 714 N N . GLY A 1 92 ? 13.287 30.077 53.712 1.00 17.12 92 GLY A N 1
ATOM 715 C CA . GLY A 1 92 ? 13.670 29.683 55.097 1.00 18.39 92 GLY A CA 1
ATOM 716 C C . GLY A 1 92 ? 13.888 30.858 56.077 1.00 18.95 92 GLY A C 1
ATOM 717 O O . GLY A 1 92 ? 14.006 30.687 57.304 1.00 19.97 92 GLY A O 1
ATOM 718 N N . GLU A 1 93 ? 13.968 32.062 55.558 1.00 19.00 93 GLU A N 1
ATOM 719 C CA . GLU A 1 93 ? 14.123 33.230 56.434 1.00 19.56 93 GLU A CA 1
ATOM 720 C C . GLU A 1 93 ? 12.832 33.464 57.187 1.00 18.72 93 GLU A C 1
ATOM 721 O O . GLU A 1 93 ? 12.849 33.996 58.319 1.00 18.49 93 GLU A O 1
ATOM 727 N N . TYR A 1 94 ? 11.718 33.092 56.556 1.00 18.25 94 TYR A N 1
ATOM 728 C CA . TYR A 1 94 ? 10.392 33.306 57.166 1.00 18.16 94 TYR A CA 1
ATOM 729 C C . TYR A 1 94 ? 10.153 32.308 58.267 1.00 18.01 94 TYR A C 1
ATOM 730 O O . TYR A 1 94 ? 9.618 32.642 59.330 1.00 19.43 94 TYR A O 1
ATOM 739 N N . SER A 1 95 ? 10.569 31.074 58.015 1.00 17.87 95 SER A N 1
ATOM 740 C CA . SER A 1 95 ? 10.547 30.005 59.052 1.00 17.81 95 SER A CA 1
ATOM 741 C C . SER A 1 95 ? 11.342 30.430 60.306 1.00 17.35 95 SER A C 1
ATOM 742 O O . SER A 1 95 ? 10.881 30.240 61.421 1.00 16.26 95 SER A O 1
ATOM 745 N N . ALA A 1 96 ? 12.541 30.991 60.056 1.00 18.50 96 ALA A N 1
ATOM 746 C CA . ALA A 1 96 ? 13.466 31.577 61.040 1.00 18.29 96 ALA A CA 1
ATOM 747 C C . ALA A 1 96 ? 12.844 32.792 61.748 1.00 19.89 96 ALA A C 1
ATOM 748 O O . ALA A 1 96 ? 13.010 32.969 62.954 1.00 21.16 96 ALA A O 1
ATOM 750 N N . LEU A 1 97 ? 12.104 33.621 61.008 1.00 20.45 97 LEU A N 1
ATOM 751 C CA . LEU A 1 97 ? 11.333 34.727 61.625 1.00 20.82 97 LEU A CA 1
ATOM 752 C C . LEU A 1 97 ? 10.315 34.213 62.612 1.00 20.25 97 LEU A C 1
ATOM 753 O O . LEU A 1 97 ? 10.155 34.802 63.684 1.00 20.96 97 LEU A O 1
ATOM 758 N N . VAL A 1 98 ? 9.645 33.125 62.264 1.00 20.09 98 VAL A N 1
ATOM 759 C CA . VAL A 1 98 ? 8.717 32.436 63.185 1.00 20.15 98 VAL A CA 1
ATOM 760 C C . VAL A 1 98 ? 9.449 31.863 64.399 1.00 21.25 98 VAL A C 1
ATOM 761 O O . VAL A 1 98 ? 9.058 32.121 65.548 1.00 21.75 98 VAL A O 1
ATOM 765 N N . ALA A 1 99 ? 10.544 31.140 64.156 1.00 21.85 99 ALA A N 1
ATOM 766 C CA . ALA A 1 99 ? 11.327 30.604 65.252 1.00 22.74 99 ALA A CA 1
ATOM 767 C C . ALA A 1 99 ? 11.928 31.698 66.140 1.00 23.09 99 ALA A C 1
ATOM 768 O O . ALA A 1 99 ? 12.093 31.490 67.319 1.00 23.39 99 ALA A O 1
ATOM 770 N N . SER A 1 100 ? 12.217 32.882 65.587 1.00 23.43 100 SER A N 1
ATOM 771 C CA . SER A 1 100 ? 12.913 33.903 66.353 1.00 23.58 100 SER A CA 1
ATOM 772 C C . SER A 1 100 ? 11.946 34.751 67.127 1.00 23.83 100 SER A C 1
ATOM 773 O O . SER A 1 100 ? 12.363 35.711 67.781 1.00 23.78 100 SER A O 1
ATOM 776 N N . GLY A 1 101 ? 10.658 34.413 67.040 1.00 23.63 101 GLY A N 1
ATOM 777 C CA . GLY A 1 101 ? 9.604 35.050 67.825 1.00 23.93 101 GLY A CA 1
ATOM 778 C C . GLY A 1 101 ? 9.009 36.261 67.138 1.00 24.12 101 GLY A C 1
ATOM 779 O O . GLY A 1 101 ? 7.929 36.742 67.539 1.00 25.00 101 GLY A O 1
ATOM 780 N N . ALA A 1 102 ? 9.694 36.784 66.117 1.00 23.24 102 ALA A N 1
ATOM 781 C CA . ALA A 1 102 ? 9.232 38.014 65.459 1.00 23.12 102 ALA A CA 1
ATOM 782 C C . ALA A 1 102 ? 7.978 37.897 64.566 1.00 23.12 102 ALA A C 1
ATOM 783 O O . ALA A 1 102 ? 7.185 38.842 64.461 1.00 23.03 102 ALA A O 1
ATOM 785 N N . LEU A 1 103 ? 7.786 36.751 63.935 1.00 23.45 103 LEU A N 1
ATOM 786 C CA . LEU A 1 103 ? 6.613 36.544 63.063 1.00 23.16 103 LEU A CA 1
ATOM 787 C C . LEU A 1 103 ? 5.674 35.453 63.606 1.00 22.82 103 LEU A C 1
ATOM 788 O O . LEU A 1 103 ? 6.137 34.343 63.911 1.00 22.24 103 LEU A O 1
ATOM 793 N N . ASP A 1 104 ? 4.378 35.768 63.754 1.00 22.39 104 ASP A N 1
ATOM 794 C CA . ASP A 1 104 ? 3.374 34.770 64.173 1.00 23.03 104 ASP A CA 1
ATOM 795 C C . ASP A 1 104 ? 3.270 33.643 63.118 1.00 22.47 104 ASP A C 1
ATOM 796 O O . ASP A 1 104 ? 3.359 33.891 61.908 1.00 20.92 104 ASP A O 1
ATOM 801 N N . PHE A 1 105 ? 3.101 32.417 63.587 1.00 22.16 105 PHE A N 1
ATOM 802 C CA . PHE A 1 105 ? 3.109 31.308 62.676 1.00 23.75 105 PHE A CA 1
ATOM 803 C C . PHE A 1 105 ? 1.978 31.385 61.634 1.00 24.39 105 PHE A C 1
ATOM 804 O O . PHE A 1 105 ? 2.225 31.243 60.417 1.00 24.23 105 PHE A O 1
ATOM 812 N N . GLU A 1 106 ? 0.746 31.581 62.101 1.00 24.59 106 GLU A N 1
ATOM 813 C CA . GLU A 1 106 ? -0.407 31.721 61.199 1.00 25.66 106 GLU A CA 1
ATOM 814 C C . GLU A 1 106 ? -0.283 32.908 60.222 1.00 24.99 106 GLU A C 1
ATOM 815 O O . GLU A 1 106 ? -0.638 32.802 59.038 1.00 24.82 106 GLU A O 1
ATOM 821 N N . ASP A 1 107 ? 0.254 34.024 60.703 1.00 23.95 107 ASP A N 1
ATOM 822 C CA . ASP A 1 107 ? 0.626 35.140 59.826 1.00 23.81 107 ASP A CA 1
ATOM 823 C C . ASP A 1 107 ? 1.630 34.715 58.720 1.00 22.70 107 ASP A C 1
ATOM 824 O O . ASP A 1 107 ? 1.489 35.111 57.558 1.00 22.77 107 ASP A O 1
ATOM 829 N N . ALA A 1 108 ? 2.644 33.933 59.122 1.00 20.85 108 ALA A N 1
ATOM 830 C CA . ALA A 1 108 ? 3.703 33.485 58.231 1.00 19.73 108 ALA A CA 1
ATOM 831 C C . ALA A 1 108 ? 3.095 32.657 57.111 1.00 19.89 108 ALA A C 1
ATOM 832 O O . ALA A 1 108 ? 3.370 32.864 55.949 1.00 20.61 108 ALA A O 1
ATOM 834 N N . VAL A 1 109 ? 2.256 31.704 57.475 1.00 20.38 109 VAL A N 1
ATOM 835 C CA . VAL A 1 109 ? 1.656 30.817 56.505 1.00 20.84 109 VAL A CA 1
ATOM 836 C C . VAL A 1 109 ? 0.910 31.622 55.443 1.00 21.72 109 VAL A C 1
ATOM 837 O O . VAL A 1 109 ? 1.121 31.359 54.242 1.00 21.04 109 VAL A O 1
ATOM 841 N N . ALA A 1 110 ? 0.052 32.578 55.848 1.00 20.93 110 ALA A N 1
ATOM 842 C CA . ALA A 1 110 ? -0.680 33.330 54.828 1.00 21.58 110 ALA A CA 1
ATOM 843 C C . ALA A 1 110 ? 0.312 34.163 53.980 1.00 22.34 110 ALA A C 1
ATOM 844 O O . ALA A 1 110 ? 0.173 34.252 52.766 1.00 23.87 110 ALA A O 1
ATOM 846 N N . LEU A 1 111 ? 1.314 34.749 54.626 1.00 21.66 111 LEU A N 1
ATOM 847 C CA . LEU A 1 111 ? 2.205 35.664 53.983 1.00 20.55 111 LEU A CA 1
ATOM 848 C C . LEU A 1 111 ? 3.083 34.989 52.944 1.00 20.11 111 LEU A C 1
ATOM 849 O O . LEU A 1 111 ? 3.371 35.605 51.893 1.00 19.48 111 LEU A O 1
ATOM 854 N N . VAL A 1 112 ? 3.552 33.764 53.230 1.00 19.11 112 VAL A N 1
ATOM 855 C CA . VAL A 1 112 ? 4.386 33.051 52.230 1.00 18.52 112 VAL A CA 1
ATOM 856 C C . VAL A 1 112 ? 3.553 32.475 51.065 1.00 18.82 112 VAL A C 1
ATOM 857 O O . VAL A 1 112 ? 4.079 32.360 49.964 1.00 18.34 112 VAL A O 1
ATOM 861 N N . ALA A 1 113 ? 2.275 32.140 51.294 1.00 19.89 113 ALA A N 1
ATOM 862 C CA . ALA A 1 113 ? 1.382 31.783 50.178 1.00 21.13 113 ALA A CA 1
ATOM 863 C C . ALA A 1 113 ? 1.285 32.921 49.186 1.00 21.89 113 ALA A C 1
ATOM 864 O O . ALA A 1 113 ? 1.295 32.676 47.983 1.00 23.81 113 ALA A O 1
ATOM 866 N N . LYS A 1 114 ? 1.234 34.158 49.688 1.00 22.98 114 LYS A N 1
ATOM 867 C CA . LYS A 1 114 ? 1.213 35.356 48.843 1.00 23.57 114 LYS A CA 1
ATOM 868 C C . LYS A 1 114 ? 2.561 35.606 48.193 1.00 22.92 114 LYS A C 1
ATOM 869 O O . LYS A 1 114 ? 2.617 35.777 46.954 1.00 22.78 114 LYS A O 1
ATOM 875 N N . ARG A 1 115 ? 3.644 35.546 48.999 1.00 22.13 115 ARG A N 1
ATOM 876 C CA . ARG A 1 115 ? 5.019 35.662 48.509 1.00 21.80 115 ARG A CA 1
ATOM 877 C C . ARG A 1 115 ? 5.269 34.705 47.355 1.00 22.01 115 ARG A C 1
ATOM 878 O O . ARG A 1 115 ? 5.852 35.101 46.334 1.00 22.21 115 ARG A O 1
ATOM 886 N N . GLY A 1 116 ? 4.880 33.438 47.548 1.00 21.69 116 GLY A N 1
ATOM 887 C CA . GLY A 1 116 ? 5.057 32.390 46.493 1.00 21.81 116 GLY A CA 1
ATOM 888 C C . GLY A 1 116 ? 4.374 32.762 45.172 1.00 22.30 116 GLY A C 1
ATOM 889 O O . GLY A 1 116 ? 5.000 32.746 44.093 1.00 21.30 116 GLY A O 1
ATOM 890 N N . ALA A 1 117 ? 3.087 33.095 45.291 1.00 23.00 117 ALA A N 1
ATOM 891 C CA . ALA A 1 117 ? 2.283 33.614 44.189 1.00 25.51 117 ALA A CA 1
ATOM 892 C C . ALA A 1 117 ? 2.993 34.746 43.481 1.00 26.30 117 ALA A C 1
ATOM 893 O O . ALA A 1 117 ? 3.231 34.612 42.284 1.00 27.79 117 ALA A O 1
ATOM 895 N N . TYR A 1 118 ? 3.396 35.805 44.203 1.00 26.88 118 TYR A N 1
ATOM 896 C CA . TYR A 1 118 ? 4.013 36.987 43.556 1.00 27.45 118 TYR A CA 1
ATOM 897 C C . TYR A 1 118 ? 5.287 36.632 42.845 1.00 28.45 118 TYR A C 1
ATOM 898 O O . TYR A 1 118 ? 5.548 37.164 41.779 1.00 28.17 118 TYR A O 1
ATOM 907 N N . MET A 1 119 ? 6.098 35.747 43.441 1.00 29.27 119 MET A N 1
ATOM 908 C CA . MET A 1 119 ? 7.392 35.317 42.853 1.00 29.68 119 MET A CA 1
ATOM 909 C C . MET A 1 119 ? 7.179 34.506 41.577 1.00 31.68 119 MET A C 1
ATOM 910 O O . MET A 1 119 ? 7.878 34.719 40.586 1.00 32.43 119 MET A O 1
ATOM 915 N N . GLU A 1 120 ? 6.231 33.566 41.633 1.00 34.23 120 GLU A N 1
ATOM 916 C CA . GLU A 1 120 ? 5.851 32.689 40.508 1.00 36.37 120 GLU A CA 1
ATOM 917 C C . GLU A 1 120 ? 5.344 33.485 39.297 1.00 36.76 120 GLU A C 1
ATOM 918 O O . GLU A 1 120 ? 5.772 33.241 38.171 1.00 37.11 120 GLU A O 1
ATOM 924 N N . GLU A 1 121 ? 4.439 34.432 39.527 1.00 36.81 121 GLU A N 1
ATOM 925 C CA . GLU A 1 121 ? 3.901 35.251 38.424 1.00 37.37 121 GLU A CA 1
ATOM 926 C C . GLU A 1 121 ? 4.965 36.183 37.843 1.00 35.53 121 GLU A C 1
ATOM 927 O O . GLU A 1 121 ? 5.040 36.365 36.657 1.00 35.03 121 GLU A O 1
ATOM 933 N N . ALA A 1 122 ? 5.791 36.773 38.694 1.00 33.61 122 ALA A N 1
ATOM 934 C CA . ALA A 1 122 ? 6.748 37.737 38.229 1.00 32.13 122 ALA A CA 1
ATOM 935 C C . ALA A 1 122 ? 7.920 37.028 37.543 1.00 31.85 122 ALA A C 1
ATOM 936 O O . ALA A 1 122 ? 8.529 37.580 36.634 1.00 30.99 122 ALA A O 1
ATOM 938 N N . ALA A 1 123 ? 8.233 35.800 37.966 1.00 31.12 123 ALA A N 1
ATOM 939 C CA . ALA A 1 123 ? 9.360 35.089 37.403 1.00 31.38 123 ALA A CA 1
ATOM 940 C C . ALA A 1 123 ? 9.053 33.588 37.303 1.00 32.21 123 ALA A C 1
ATOM 941 O O . ALA A 1 123 ? 9.381 32.844 38.241 1.00 33.42 123 ALA A O 1
ATOM 943 N N . PRO A 1 124 ? 8.403 33.125 36.190 1.00 32.37 124 PRO A N 1
ATOM 944 C CA . PRO A 1 124 ? 8.011 31.675 36.218 1.00 32.42 124 PRO A CA 1
ATOM 945 C C . PRO A 1 124 ? 9.232 30.711 36.246 1.00 32.35 124 PRO A C 1
ATOM 946 O O . PRO A 1 124 ? 10.358 31.108 35.855 1.00 31.36 124 PRO A O 1
ATOM 950 N N . ALA A 1 125 ? 8.998 29.467 36.685 1.00 33.00 125 ALA A N 1
ATOM 951 C CA . ALA A 1 125 ? 10.073 28.493 36.990 1.00 33.75 125 ALA A CA 1
ATOM 952 C C . ALA A 1 125 ? 10.995 28.158 35.821 1.00 34.94 125 ALA A C 1
ATOM 953 O O . ALA A 1 125 ? 12.186 27.825 36.026 1.00 34.71 125 ALA A O 1
ATOM 955 N N . ASP A 1 126 ? 10.468 28.271 34.608 1.00 35.71 126 ASP A N 1
ATOM 956 C CA . ASP A 1 126 ? 11.279 27.980 33.435 1.00 36.71 126 ASP A CA 1
ATOM 957 C C . ASP A 1 126 ? 11.866 29.236 32.775 1.00 36.09 126 ASP A C 1
ATOM 958 O O . ASP A 1 126 ? 12.640 29.090 31.840 1.00 36.96 126 ASP A O 1
ATOM 963 N N . SER A 1 127 ? 11.520 30.448 33.239 1.00 35.23 127 SER A N 1
ATOM 964 C CA . SER A 1 127 ? 12.004 31.710 32.591 1.00 33.95 127 SER A CA 1
ATOM 965 C C . SER A 1 127 ? 13.462 32.055 33.026 1.00 33.10 127 SER A C 1
ATOM 966 O O . SER A 1 127 ? 14.002 31.408 33.936 1.00 33.65 127 SER A O 1
ATOM 969 N N . GLY A 1 128 ? 14.107 33.030 32.380 1.00 31.60 128 GLY A N 1
ATOM 970 C CA . GLY A 1 128 ? 15.520 33.384 32.670 1.00 29.68 128 GLY A CA 1
ATOM 971 C C . GLY A 1 128 ? 16.562 32.254 32.837 1.00 28.22 128 GLY A C 1
ATOM 972 O O . GLY A 1 128 ? 16.379 31.158 32.348 1.00 27.87 128 GLY A O 1
ATOM 973 N N . LYS A 1 129 ? 17.674 32.505 33.517 1.00 26.06 129 LYS A N 1
ATOM 974 C CA . LYS A 1 129 ? 18.711 31.476 33.596 1.00 24.47 129 LYS A CA 1
ATOM 975 C C . LYS A 1 129 ? 19.435 31.608 34.951 1.00 24.55 129 LYS A C 1
ATOM 976 O O . LYS A 1 129 ? 19.376 32.668 35.557 1.00 24.70 129 LYS A O 1
ATOM 982 N N . MET A 1 130 ? 20.082 30.522 35.404 1.00 24.05 130 MET A N 1
ATOM 983 C CA . MET A 1 130 ? 20.815 30.402 36.668 1.00 24.12 130 MET A CA 1
ATOM 984 C C . MET A 1 130 ? 22.011 29.479 36.467 1.00 23.36 130 MET A C 1
ATOM 985 O O . MET A 1 130 ? 21.860 28.352 35.951 1.00 22.98 130 MET A O 1
ATOM 990 N N . VAL A 1 131 ? 23.205 29.936 36.832 1.00 21.74 131 VAL A N 1
ATOM 991 C CA . VAL A 1 131 ? 24.328 29.081 36.642 1.00 22.05 131 VAL A CA 1
ATOM 992 C C . VAL A 1 131 ? 25.026 29.058 37.954 1.00 22.87 131 VAL A C 1
ATOM 993 O O . VAL A 1 131 ? 25.186 30.098 38.538 1.00 24.20 131 VAL A O 1
ATOM 997 N N . ALA A 1 132 ? 25.395 27.883 38.454 1.00 23.92 132 ALA A N 1
ATOM 998 C CA . ALA A 1 132 ? 26.299 27.807 39.599 1.00 24.16 132 ALA A CA 1
ATOM 999 C C . ALA A 1 132 ? 27.737 27.901 39.101 1.00 24.99 132 ALA A C 1
ATOM 1000 O O . ALA A 1 132 ? 28.188 27.089 38.297 1.00 24.01 132 ALA A O 1
ATOM 1002 N N . VAL A 1 133 ? 28.443 28.911 39.602 1.00 25.95 133 VAL A N 1
ATOM 1003 C CA . VAL A 1 133 ? 29.851 29.119 39.292 1.00 26.34 133 VAL A CA 1
ATOM 1004 C C . VAL A 1 133 ? 30.713 28.586 40.431 1.00 28.78 133 VAL A C 1
ATOM 1005 O O . VAL A 1 133 ? 30.816 29.201 41.492 1.00 29.43 133 VAL A O 1
ATOM 1009 N N . LEU A 1 134 ? 31.324 27.431 40.197 1.00 31.71 134 LEU A N 1
ATOM 1010 C CA . LEU A 1 134 ? 32.119 26.740 41.201 1.00 34.86 134 LEU A CA 1
ATOM 1011 C C . LEU A 1 134 ? 33.593 27.123 41.137 1.00 36.80 134 LEU A C 1
ATOM 1012 O O . LEU A 1 134 ? 34.148 27.354 40.062 1.00 36.97 134 LEU A O 1
ATOM 1017 N N . ASN A 1 135 ? 34.226 27.226 42.298 1.00 38.77 135 ASN A N 1
ATOM 1018 C CA . ASN A 1 135 ? 35.661 27.506 42.380 1.00 41.40 135 ASN A CA 1
ATOM 1019 C C . ASN A 1 135 ? 36.208 28.642 41.501 1.00 40.68 135 ASN A C 1
ATOM 1020 O O . ASN A 1 135 ? 37.160 28.442 40.747 1.00 40.64 135 ASN A O 1
ATOM 1025 N N . THR A 1 136 ? 35.675 29.848 41.698 1.00 39.86 136 THR A N 1
ATOM 1026 C CA . THR A 1 136 ? 36.243 31.076 41.135 1.00 38.83 136 THR A CA 1
ATOM 1027 C C . THR A 1 136 ? 36.098 32.224 42.144 1.00 38.45 136 THR A C 1
ATOM 1028 O O . THR A 1 136 ? 35.095 32.292 42.854 1.00 39.67 136 THR A O 1
ATOM 1032 N N . PRO A 1 137 ? 37.085 33.121 42.222 1.00 37.52 137 PRO A N 1
ATOM 1033 C CA . PRO A 1 137 ? 37.019 34.199 43.214 1.00 36.64 137 PRO A CA 1
ATOM 1034 C C . PRO A 1 137 ? 35.757 35.049 43.042 1.00 36.43 137 PRO A C 1
ATOM 1035 O O . PRO A 1 137 ? 35.330 35.301 41.910 1.00 36.22 137 PRO A O 1
ATOM 1039 N N . VAL A 1 138 ? 35.157 35.487 44.150 1.00 36.89 138 VAL A N 1
ATOM 1040 C CA . VAL A 1 138 ? 33.924 36.298 44.091 1.00 36.90 138 VAL A CA 1
ATOM 1041 C C . VAL A 1 138 ? 34.061 37.527 43.180 1.00 37.01 138 VAL A C 1
ATOM 1042 O O . VAL A 1 138 ? 33.160 37.843 42.425 1.00 36.04 138 VAL A O 1
ATOM 1046 N N . GLU A 1 139 ? 35.226 38.172 43.237 1.00 38.38 139 GLU A N 1
ATOM 1047 C CA . GLU A 1 139 ? 35.514 39.418 42.513 1.00 39.22 139 GLU A CA 1
ATOM 1048 C C . GLU A 1 139 ? 35.292 39.210 41.019 1.00 37.90 139 GLU A C 1
ATOM 1049 O O . GLU A 1 139 ? 34.642 40.028 40.327 1.00 38.26 139 GLU A O 1
ATOM 1055 N N . VAL A 1 140 ? 35.841 38.099 40.541 1.00 36.14 140 VAL A N 1
ATOM 1056 C CA . VAL A 1 140 ? 35.759 37.685 39.130 1.00 34.49 140 VAL A CA 1
ATOM 1057 C C . VAL A 1 140 ? 34.346 37.523 38.654 1.00 32.95 140 VAL A C 1
ATOM 1058 O O . VAL A 1 140 ? 34.038 37.938 37.534 1.00 32.08 140 VAL A O 1
ATOM 1062 N N . ILE A 1 141 ? 33.493 36.943 39.516 1.00 31.40 141 ILE A N 1
ATOM 1063 C CA . ILE A 1 141 ? 32.128 36.620 39.154 1.00 30.34 141 ILE A CA 1
ATOM 1064 C C . ILE A 1 141 ? 31.324 37.896 39.083 1.00 30.53 141 ILE A C 1
ATOM 1065 O O . ILE A 1 141 ? 30.555 38.110 38.133 1.00 29.40 141 ILE A O 1
ATOM 1070 N N . GLU A 1 142 ? 31.516 38.751 40.099 1.00 30.47 142 GLU A N 1
ATOM 1071 C CA . GLU A 1 142 ? 30.879 40.056 40.180 1.00 31.18 142 GLU A CA 1
ATOM 1072 C C . GLU A 1 142 ? 31.253 40.936 38.972 1.00 30.98 142 GLU A C 1
ATOM 1073 O O . GLU A 1 142 ? 30.379 41.498 38.323 1.00 30.95 142 GLU A O 1
ATOM 1079 N N . GLU A 1 143 ? 32.544 41.032 38.676 1.00 31.72 143 GLU A N 1
ATOM 1080 C CA . GLU A 1 143 ? 33.042 41.747 37.485 1.00 32.74 143 GLU A CA 1
ATOM 1081 C C . GLU A 1 143 ? 32.466 41.189 36.167 1.00 31.30 143 GLU A C 1
ATOM 1082 O O . GLU A 1 143 ? 31.940 41.926 35.307 1.00 29.82 143 GLU A O 1
ATOM 1088 N N . ALA A 1 144 ? 32.536 39.875 36.011 1.00 30.06 144 ALA A N 1
ATOM 1089 C CA . ALA A 1 144 ? 31.966 39.275 34.823 1.00 29.04 144 ALA A CA 1
ATOM 1090 C C . ALA A 1 144 ? 30.493 39.674 34.664 1.00 28.96 144 ALA A C 1
ATOM 1091 O O . ALA A 1 144 ? 30.066 40.100 33.563 1.00 28.87 144 ALA A O 1
ATOM 1093 N N . CYS A 1 145 ? 29.716 39.588 35.760 1.00 27.86 145 CYS A N 1
ATOM 1094 C CA . CYS A 1 145 ? 28.297 39.934 35.706 1.00 26.94 145 CYS A CA 1
ATOM 1095 C C . CYS A 1 145 ? 28.069 41.433 35.421 1.00 27.28 145 CYS A C 1
ATOM 1096 O O . CYS A 1 145 ? 27.091 41.843 34.780 1.00 25.58 145 CYS A O 1
ATOM 1099 N N . GLN A 1 146 ? 28.965 42.246 35.959 1.00 28.00 146 GLN A N 1
ATOM 1100 C CA . GLN A 1 146 ? 28.935 43.672 35.675 1.00 29.64 146 GLN A CA 1
ATOM 1101 C C . GLN A 1 146 ? 29.141 44.010 34.200 1.00 29.13 146 GLN A C 1
ATOM 1102 O O . GLN A 1 146 ? 28.268 44.676 33.624 1.00 29.64 146 GLN A O 1
ATOM 1108 N N . LYS A 1 147 ? 30.221 43.527 33.579 1.00 29.36 147 LYS A N 1
ATOM 1109 C CA . LYS A 1 147 ? 30.409 43.701 32.128 1.00 30.35 147 LYS A CA 1
ATOM 1110 C C . LYS A 1 147 ? 29.187 43.224 31.327 1.00 30.12 147 LYS A C 1
ATOM 1111 O O . LYS A 1 147 ? 28.718 43.895 30.412 1.00 29.62 147 LYS A O 1
ATOM 1117 N N . ALA A 1 148 ? 28.652 42.065 31.708 1.00 30.18 148 ALA A N 1
ATOM 1118 C CA . ALA A 1 148 ? 27.526 41.465 30.986 1.00 29.16 148 ALA A CA 1
ATOM 1119 C C . ALA A 1 148 ? 26.204 42.201 31.138 1.00 29.03 148 ALA A C 1
ATOM 1120 O O . ALA A 1 148 ? 25.333 41.993 30.311 1.00 26.72 148 ALA A O 1
ATOM 1122 N N . SER A 1 149 ? 26.073 43.051 32.180 1.00 29.46 149 SER A N 1
ATOM 1123 C CA . SER A 1 149 ? 24.800 43.763 32.534 1.00 30.23 149 SER A CA 1
ATOM 1124 C C . SER A 1 149 ? 24.292 44.780 31.530 1.00 30.87 149 SER A C 1
ATOM 1125 O O . SER A 1 149 ? 23.116 45.205 31.560 1.00 31.09 149 SER A O 1
ATOM 1128 N N . GLU A 1 150 ? 25.176 45.182 30.641 1.00 31.23 150 GLU A N 1
ATOM 1129 C CA . GLU A 1 150 ? 24.799 46.023 29.539 1.00 32.38 150 GLU A CA 1
ATOM 1130 C C . GLU A 1 150 ? 23.774 45.320 28.659 1.00 32.46 150 GLU A C 1
ATOM 1131 O O . GLU A 1 150 ? 22.872 45.961 28.045 1.00 32.45 150 GLU A O 1
ATOM 1137 N N . LEU A 1 151 ? 23.934 44.003 28.587 1.00 31.29 151 LEU A N 1
ATOM 1138 C CA . LEU A 1 151 ? 23.077 43.166 27.773 1.00 31.32 151 LEU A CA 1
ATOM 1139 C C . LEU A 1 151 ? 21.738 42.772 28.446 1.00 31.20 151 LEU A C 1
ATOM 1140 O O . LEU A 1 151 ? 20.967 42.057 27.840 1.00 31.31 151 LEU A O 1
ATOM 1145 N N . GLY A 1 152 ? 21.494 43.222 29.700 1.00 30.83 152 GLY A N 1
ATOM 1146 C CA . GLY A 1 152 ? 20.317 42.869 30.529 1.00 28.99 152 GLY A CA 1
ATOM 1147 C C . GLY A 1 152 ? 20.641 42.452 31.982 1.00 28.16 152 GLY A C 1
ATOM 1148 O O . GLY A 1 152 ? 21.805 42.348 32.376 1.00 26.54 152 GLY A O 1
ATOM 1149 N N . VAL A 1 153 ? 19.610 42.169 32.776 1.00 28.27 153 VAL A N 1
ATOM 1150 C CA . VAL A 1 153 ? 19.808 41.664 34.163 1.00 27.76 153 VAL A CA 1
ATOM 1151 C C . VAL A 1 153 ? 20.637 40.378 34.288 1.00 27.16 153 VAL A C 1
ATOM 1152 O O . VAL A 1 153 ? 20.224 39.321 33.832 1.00 27.46 153 VAL A O 1
ATOM 1156 N N . VAL A 1 154 ? 21.822 40.491 34.898 1.00 26.83 154 VAL A N 1
ATOM 1157 C CA . VAL A 1 154 ? 22.601 39.340 35.375 1.00 26.00 154 VAL A CA 1
ATOM 1158 C C . VAL A 1 154 ? 23.392 39.700 36.648 1.00 25.95 154 VAL A C 1
ATOM 1159 O O . VAL A 1 154 ? 24.281 40.544 36.607 1.00 26.08 154 VAL A O 1
ATOM 1163 N N . THR A 1 155 ? 23.059 39.108 37.793 1.00 26.30 155 THR A N 1
ATOM 1164 C CA . THR A 1 155 ? 23.889 39.341 39.017 1.00 26.88 155 THR A CA 1
ATOM 1165 C C . THR A 1 155 ? 24.087 38.049 39.833 1.00 25.65 155 THR A C 1
ATOM 1166 O O . THR A 1 155 ? 23.355 37.063 39.602 1.00 25.54 155 THR A O 1
ATOM 1170 N N . PRO A 1 156 ? 25.079 38.027 40.754 1.00 24.03 156 PRO A N 1
ATOM 1171 C CA . PRO A 1 156 ? 25.075 36.877 41.665 1.00 23.53 156 PRO A CA 1
ATOM 1172 C C . PRO A 1 156 ? 23.766 36.882 42.464 1.00 23.11 156 PRO A C 1
ATOM 1173 O O . PRO A 1 156 ? 23.365 37.927 42.962 1.00 23.28 156 PRO A O 1
ATOM 1177 N N . ALA A 1 157 ? 23.117 35.725 42.553 1.00 22.02 157 ALA A N 1
ATOM 1178 C CA . ALA A 1 157 ? 21.859 35.536 43.274 1.00 22.79 157 ALA A CA 1
ATOM 1179 C C . ALA A 1 157 ? 22.101 34.864 44.641 1.00 22.80 157 ALA A C 1
ATOM 1180 O O . ALA A 1 157 ? 21.464 35.219 45.633 1.00 22.65 157 ALA A O 1
ATOM 1182 N N . ASN A 1 158 ? 22.978 33.848 44.679 1.00 23.45 158 ASN A N 1
ATOM 1183 C CA . ASN A 1 158 ? 23.161 33.093 45.904 1.00 22.60 158 ASN A CA 1
ATOM 1184 C C . ASN A 1 158 ? 24.624 32.973 46.203 1.00 21.60 158 ASN A C 1
ATOM 1185 O O . ASN A 1 158 ? 25.326 32.283 45.494 1.00 20.99 158 ASN A O 1
ATOM 1190 N N . TYR A 1 159 ? 25.079 33.637 47.252 1.00 21.53 159 TYR A N 1
ATOM 1191 C CA . TYR A 1 159 ? 26.446 33.424 47.764 1.00 21.97 159 TYR A CA 1
ATOM 1192 C C . TYR A 1 159 ? 26.407 32.262 48.764 1.00 22.54 159 TYR A C 1
ATOM 1193 O O . TYR A 1 159 ? 26.244 32.473 49.960 1.00 22.75 159 TYR A O 1
ATOM 1202 N N . ASN A 1 160 ? 26.571 31.040 48.264 1.00 22.80 160 ASN A N 1
ATOM 1203 C CA . ASN A 1 160 ? 26.479 29.827 49.113 1.00 23.67 160 ASN A CA 1
ATOM 1204 C C . ASN A 1 160 ? 27.743 29.509 49.929 1.00 23.66 160 ASN A C 1
ATOM 1205 O O . ASN A 1 160 ? 27.672 29.360 51.160 1.00 25.34 160 ASN A O 1
ATOM 1210 N N . THR A 1 161 ? 28.869 29.358 49.239 1.00 24.44 161 THR A N 1
ATOM 1211 C CA . THR A 1 161 ? 30.202 29.192 49.841 1.00 26.54 161 THR A CA 1
ATOM 1212 C C . THR A 1 161 ? 31.205 30.109 49.099 1.00 27.18 161 THR A C 1
ATOM 1213 O O . THR A 1 161 ? 30.858 30.643 48.034 1.00 26.32 161 THR A O 1
ATOM 1217 N N . PRO A 1 162 ? 32.427 30.326 49.666 1.00 28.10 162 PRO A N 1
ATOM 1218 C CA . PRO A 1 162 ? 33.412 31.114 48.903 1.00 28.21 162 PRO A CA 1
ATOM 1219 C C . PRO A 1 162 ? 33.740 30.484 47.528 1.00 29.44 162 PRO A C 1
ATOM 1220 O O . PRO A 1 162 ? 34.222 31.184 46.607 1.00 28.78 162 PRO A O 1
ATOM 1224 N N . ALA A 1 163 ? 33.425 29.197 47.361 1.00 29.94 163 ALA A N 1
ATOM 1225 C CA . ALA A 1 163 ? 33.667 28.505 46.064 1.00 29.90 163 ALA A CA 1
ATOM 1226 C C . ALA A 1 163 ? 32.376 28.008 45.361 1.00 29.53 163 ALA A C 1
ATOM 1227 O O . ALA A 1 163 ? 32.381 27.047 44.605 1.00 30.03 163 ALA A O 1
ATOM 1229 N N . GLN A 1 164 ? 31.263 28.663 45.665 1.00 28.83 164 GLN A N 1
ATOM 1230 C CA . GLN A 1 164 ? 29.977 28.254 45.118 1.00 27.94 164 GLN A CA 1
ATOM 1231 C C . GLN A 1 164 ? 29.023 29.434 45.073 1.00 26.61 164 GLN A C 1
ATOM 1232 O O . GLN A 1 164 ? 28.358 29.747 46.060 1.00 26.42 164 GLN A O 1
ATOM 1238 N N . ILE A 1 165 ? 28.963 30.091 43.921 1.00 25.12 165 ILE A N 1
ATOM 1239 C CA . ILE A 1 165 ? 28.124 31.270 43.774 1.00 24.10 165 ILE A CA 1
ATOM 1240 C C . ILE A 1 165 ? 27.240 31.127 42.551 1.00 23.50 165 ILE A C 1
ATOM 1241 O O . ILE A 1 165 ? 27.731 30.889 41.440 1.00 24.42 165 ILE A O 1
ATOM 1246 N N . VAL A 1 166 ? 25.933 31.250 42.757 1.00 22.37 166 VAL A N 1
ATOM 1247 C CA . VAL A 1 166 ? 25.017 31.182 41.663 1.00 22.62 166 VAL A CA 1
ATOM 1248 C C . VAL A 1 166 ? 24.725 32.585 41.136 1.00 23.27 166 VAL A C 1
ATOM 1249 O O . VAL A 1 166 ? 24.307 33.484 41.904 1.00 23.06 166 VAL A O 1
ATOM 1253 N N . ILE A 1 167 ? 24.915 32.755 39.822 1.00 23.06 167 ILE A N 1
ATOM 1254 C CA . ILE A 1 167 ? 24.489 33.983 39.132 1.00 22.56 167 ILE A CA 1
ATOM 1255 C C . ILE A 1 167 ? 23.128 33.742 38.510 1.00 22.32 167 ILE A C 1
ATOM 1256 O O . ILE A 1 167 ? 22.834 32.637 38.089 1.00 22.02 167 ILE A O 1
ATOM 1261 N N . ALA A 1 168 ? 22.302 34.781 38.423 1.00 22.88 168 ALA A N 1
ATOM 1262 C CA . ALA A 1 168 ? 21.011 34.629 37.799 1.00 23.37 168 ALA A CA 1
ATOM 1263 C C . ALA A 1 168 ? 20.622 35.865 36.959 1.00 23.89 168 ALA A C 1
ATOM 1264 O O . ALA A 1 1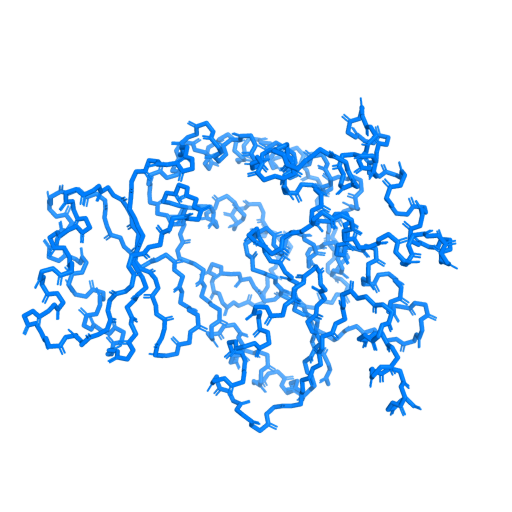68 ? 21.261 36.927 37.060 1.00 23.20 168 ALA A O 1
ATOM 1266 N N . GLY A 1 169 ? 19.566 35.718 36.145 1.00 24.12 169 GLY A N 1
ATOM 1267 C CA . GLY A 1 169 ? 18.931 36.840 35.428 1.00 24.36 169 GLY A CA 1
ATOM 1268 C C . GLY A 1 169 ? 18.369 36.415 34.080 1.00 25.53 169 GLY A C 1
ATOM 1269 O O . GLY A 1 169 ? 17.902 35.298 33.947 1.00 24.82 169 GLY A O 1
ATOM 1270 N N . GLU A 1 170 ? 18.438 37.298 33.070 1.00 26.78 170 GLU A N 1
ATOM 1271 C CA . GLU A 1 170 ? 17.876 37.006 31.726 1.00 26.65 170 GLU A CA 1
ATOM 1272 C C . GLU A 1 170 ? 18.826 36.176 30.839 1.00 26.43 170 GLU A C 1
ATOM 1273 O O . GLU A 1 170 ? 20.055 36.180 31.015 1.00 25.16 170 GLU A O 1
ATOM 1279 N N . VAL A 1 171 ? 18.241 35.435 29.891 1.00 27.05 171 VAL A N 1
ATOM 1280 C CA . VAL A 1 171 ? 19.015 34.418 29.160 1.00 27.33 171 VAL A CA 1
ATOM 1281 C C . VAL A 1 171 ? 20.244 34.993 28.499 1.00 26.53 171 VAL A C 1
ATOM 1282 O O . VAL A 1 171 ? 21.334 34.552 28.770 1.00 27.37 171 VAL A O 1
ATOM 1286 N N . VAL A 1 172 ? 20.067 35.987 27.634 1.00 26.95 172 VAL A N 1
ATOM 1287 C CA . VAL A 1 172 ? 21.179 36.483 26.815 1.00 26.18 172 VAL A CA 1
ATOM 1288 C C . VAL A 1 172 ? 22.257 37.081 27.712 1.00 25.72 172 VAL A C 1
ATOM 1289 O O . VAL A 1 172 ? 23.471 36.860 27.492 1.00 25.74 172 VAL A O 1
ATOM 1293 N N . ALA A 1 173 ? 21.806 37.833 28.726 1.00 24.70 173 ALA A N 1
ATOM 1294 C CA . ALA A 1 173 ? 22.726 38.447 29.681 1.00 23.11 173 ALA A CA 1
ATOM 1295 C C . ALA A 1 173 ? 23.503 37.396 30.473 1.00 22.79 173 ALA A C 1
ATOM 1296 O O . ALA A 1 173 ? 24.725 37.528 30.664 1.00 22.26 173 ALA A O 1
ATOM 1298 N N . VAL A 1 174 ? 22.828 36.329 30.919 1.00 23.05 174 VAL A N 1
ATOM 1299 C CA . VAL A 1 174 ? 23.553 35.303 31.694 1.00 22.81 174 VAL A CA 1
ATOM 1300 C C . VAL A 1 174 ? 24.556 34.505 30.834 1.00 24.52 174 VAL A C 1
ATOM 1301 O O . VAL A 1 174 ? 25.639 34.143 31.319 1.00 24.01 174 VAL A O 1
ATOM 1305 N N . ASP A 1 175 ? 24.164 34.208 29.578 1.00 26.01 175 ASP A N 1
ATOM 1306 C CA . ASP A 1 175 ? 25.053 33.568 28.574 1.00 26.99 175 ASP A CA 1
ATOM 1307 C C . ASP A 1 175 ? 26.302 34.424 28.370 1.00 28.01 175 ASP A C 1
ATOM 1308 O O . ASP A 1 175 ? 27.398 33.874 28.249 1.00 29.89 175 ASP A O 1
ATOM 1313 N N . ARG A 1 176 ? 26.164 35.755 28.328 1.00 28.24 176 ARG A N 1
ATOM 1314 C CA . ARG A 1 176 ? 27.320 36.657 28.118 1.00 28.11 176 ARG A CA 1
ATOM 1315 C C . ARG A 1 176 ? 28.230 36.578 29.345 1.00 28.00 176 ARG A C 1
ATOM 1316 O O . ARG A 1 176 ? 29.468 36.415 29.208 1.00 28.55 176 ARG A O 1
ATOM 1324 N N . ALA A 1 177 ? 27.626 36.636 30.548 1.00 27.34 177 ALA A N 1
ATOM 1325 C CA . ALA A 1 177 ? 28.347 36.386 31.815 1.00 26.12 177 ALA A CA 1
ATOM 1326 C C . ALA A 1 177 ? 29.198 35.103 31.882 1.00 27.02 177 ALA A C 1
ATOM 1327 O O . ALA A 1 177 ? 30.330 35.166 32.304 1.00 28.19 177 ALA A O 1
ATOM 1329 N N . VAL A 1 178 ? 28.668 33.934 31.509 1.00 27.92 178 VAL A N 1
ATOM 1330 C CA . VAL A 1 178 ? 29.480 32.686 31.556 1.00 28.72 178 VAL A CA 1
ATOM 1331 C C . VAL A 1 178 ? 30.596 32.678 30.518 1.00 28.73 178 VAL A C 1
ATOM 1332 O O . VAL A 1 178 ? 31.675 32.156 30.767 1.00 27.44 178 VAL A O 1
ATOM 1336 N N . GLU A 1 179 ? 30.336 33.300 29.366 1.00 30.39 179 GLU A N 1
ATOM 1337 C CA . GLU A 1 179 ? 31.366 33.453 28.321 1.00 31.43 179 GLU A CA 1
ATOM 1338 C C . GLU A 1 179 ? 32.493 34.247 28.934 1.00 31.46 179 GLU A C 1
ATOM 1339 O O . GLU A 1 179 ? 33.672 33.882 28.829 1.00 32.27 179 GLU A O 1
ATOM 1345 N N . LEU A 1 180 ? 32.148 35.328 29.635 1.00 31.89 180 LEU A N 1
ATOM 1346 C CA . LEU A 1 180 ? 33.196 36.113 30.269 1.00 31.15 180 LEU A CA 1
ATOM 1347 C C . LEU A 1 180 ? 33.877 35.280 31.354 1.00 30.50 180 LEU A C 1
ATOM 1348 O O . LEU A 1 180 ? 35.087 35.340 31.489 1.00 29.65 180 LEU A O 1
ATOM 1353 N N . LEU A 1 181 ? 33.108 34.473 32.099 1.00 30.88 181 LEU A N 1
ATOM 1354 C CA . LEU A 1 181 ? 33.708 33.583 33.129 1.00 31.23 181 LEU A CA 1
ATOM 1355 C C . LEU A 1 181 ? 34.671 32.514 32.539 1.00 33.40 181 LEU A C 1
ATOM 1356 O O . LEU A 1 181 ? 35.761 32.291 33.081 1.00 33.92 181 LEU A O 1
ATOM 1361 N N . GLN A 1 182 ? 34.263 31.815 31.481 1.00 35.53 182 GLN A N 1
ATOM 1362 C CA . GLN A 1 182 ? 35.143 30.808 30.829 1.00 38.01 182 GLN A CA 1
ATOM 1363 C C . GLN A 1 182 ? 36.460 31.470 30.395 1.00 39.18 182 GLN A C 1
ATOM 1364 O O . GLN A 1 182 ? 37.558 30.973 30.700 1.00 40.37 182 GLN A O 1
ATOM 1370 N N . GLU A 1 183 ? 36.350 32.594 29.694 1.00 40.33 183 GLU A N 1
ATOM 1371 C CA . GLU A 1 183 ? 37.527 33.353 29.291 1.00 42.26 183 GLU A CA 1
ATOM 1372 C C . GLU A 1 183 ? 38.418 33.582 30.505 1.00 41.92 183 GLU A C 1
ATOM 1373 O O . GLU A 1 183 ? 39.587 33.198 30.514 1.00 41.86 183 GLU A O 1
ATOM 1379 N N . ALA A 1 184 ? 37.850 34.206 31.532 1.00 41.79 184 ALA A N 1
ATOM 1380 C CA . ALA A 1 184 ? 38.556 34.414 32.808 1.00 40.97 184 ALA A CA 1
ATOM 1381 C C . ALA A 1 184 ? 39.129 33.124 33.410 1.00 40.82 184 ALA A C 1
ATOM 1382 O O . ALA A 1 184 ? 39.977 33.164 34.318 1.00 40.69 184 ALA A O 1
ATOM 1384 N N . GLY A 1 185 ? 38.657 31.977 32.921 1.00 40.55 185 GLY A N 1
ATOM 1385 C CA . GLY A 1 185 ? 39.222 30.703 33.335 1.00 40.26 185 GLY A CA 1
ATOM 1386 C C . GLY A 1 185 ? 38.375 29.837 34.250 1.00 40.13 185 GLY A C 1
ATOM 1387 O O . GLY A 1 185 ? 38.880 28.822 34.749 1.00 41.07 185 GLY A O 1
ATOM 1388 N N . ALA A 1 186 ? 37.111 30.216 34.474 1.00 39.27 186 ALA A N 1
ATOM 1389 C CA . ALA A 1 186 ? 36.167 29.391 35.230 1.00 38.86 186 ALA A CA 1
ATOM 1390 C C . ALA A 1 186 ? 36.035 28.014 34.582 1.00 38.78 186 ALA A C 1
ATOM 1391 O O . ALA A 1 186 ? 35.753 27.900 33.391 1.00 39.15 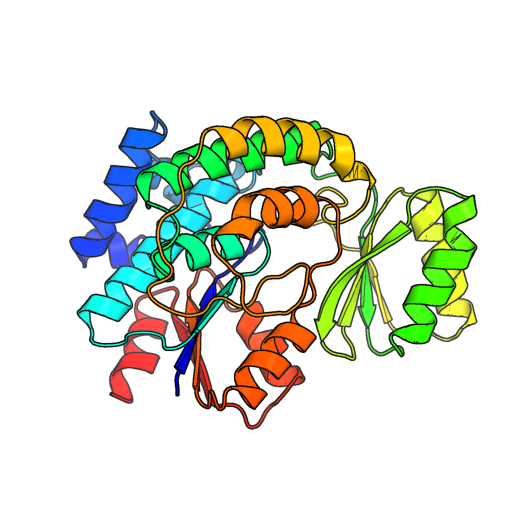186 ALA A O 1
ATOM 1393 N N . LYS A 1 187 ? 36.227 26.982 35.382 1.00 38.00 187 LYS A N 1
ATOM 1394 C CA . LYS A 1 187 ? 36.332 25.589 34.892 1.00 38.10 187 LYS A CA 1
ATOM 1395 C C . LYS A 1 187 ? 34.965 24.874 34.971 1.00 36.31 187 LYS A C 1
ATOM 1396 O O . LYS A 1 187 ? 34.637 23.977 34.162 1.00 34.98 187 LYS A O 1
ATOM 1402 N N . ARG A 1 188 ? 34.204 25.280 35.980 1.00 34.04 188 ARG A N 1
ATOM 1403 C CA . ARG A 1 188 ? 33.016 24.562 36.375 1.00 33.23 188 ARG A CA 1
ATOM 1404 C C . ARG A 1 188 ? 31.831 25.517 36.542 1.00 31.72 188 ARG A C 1
ATOM 1405 O O . ARG A 1 188 ? 31.740 26.244 37.532 1.00 30.11 188 ARG A O 1
ATOM 1413 N N . LEU A 1 189 ? 30.944 25.479 35.550 1.00 30.36 189 LEU A N 1
ATOM 1414 C CA . LEU A 1 189 ? 29.777 26.326 35.447 1.00 28.91 189 LEU A CA 1
ATOM 1415 C C . LEU A 1 189 ? 28.607 25.382 35.253 1.00 29.44 189 LEU A C 1
ATOM 1416 O O . LEU A 1 189 ? 28.522 24.669 34.229 1.00 29.94 189 LEU A O 1
ATOM 1421 N N . ILE A 1 190 ? 27.716 25.321 36.230 1.00 28.22 190 ILE A N 1
ATOM 1422 C CA . ILE A 1 190 ? 26.630 24.358 36.134 1.00 28.28 190 ILE A CA 1
ATOM 1423 C C . ILE A 1 190 ? 25.291 25.034 35.916 1.00 28.29 190 ILE A C 1
ATOM 1424 O O . ILE A 1 190 ? 24.774 25.632 36.857 1.00 28.34 190 ILE A O 1
ATOM 1429 N N . PRO A 1 191 ? 24.724 24.955 34.685 1.00 28.98 191 PRO A N 1
ATOM 1430 C CA . PRO A 1 191 ? 23.348 25.444 34.526 1.00 29.65 191 PRO A CA 1
ATOM 1431 C C . PRO A 1 191 ? 22.360 24.756 35.478 1.00 30.34 191 PRO A C 1
ATOM 1432 O O . PRO A 1 191 ? 22.473 23.562 35.744 1.00 29.97 191 PRO A O 1
ATOM 1436 N N . LEU A 1 192 ? 21.398 25.519 35.988 1.00 31.10 192 LEU A N 1
ATOM 1437 C CA . LEU A 1 192 ? 20.419 25.013 36.934 1.00 31.35 192 LEU A CA 1
ATOM 1438 C C . LEU A 1 192 ? 18.977 25.185 36.416 1.00 31.93 192 LEU A C 1
ATOM 1439 O O . LEU A 1 192 ? 18.651 26.244 35.876 1.00 32.04 192 LEU A O 1
ATOM 1444 N N . LYS A 1 193 ? 18.121 24.167 36.581 1.00 32.00 193 LYS A N 1
ATOM 1445 C CA . LYS A 1 193 ? 16.691 24.283 36.241 1.00 32.97 193 LYS A CA 1
ATOM 1446 C C . LYS A 1 193 ? 15.770 24.157 37.487 1.00 34.01 193 LYS A C 1
ATOM 1447 O O . LYS A 1 193 ? 14.992 23.178 37.615 1.00 34.87 193 LYS A O 1
ATOM 1453 N N . VAL A 1 194 ? 15.827 25.172 38.374 1.00 33.75 194 VAL A N 1
ATOM 1454 C CA . VAL A 1 194 ? 15.254 25.106 39.739 1.00 33.28 194 VAL A CA 1
ATOM 1455 C C . VAL A 1 194 ? 14.077 26.095 39.939 1.00 32.26 194 VAL A C 1
ATOM 1456 O O . VAL A 1 194 ? 13.070 25.761 40.575 1.00 32.87 194 VAL A O 1
ATOM 1460 N N . SER A 1 195 ? 14.195 27.295 39.384 1.00 30.40 195 SER A N 1
ATOM 1461 C CA . SER A 1 195 ? 13.203 28.360 39.607 1.00 29.97 195 SER A CA 1
ATOM 1462 C C . SER A 1 195 ? 13.447 29.523 38.647 1.00 28.76 195 SER A C 1
ATOM 1463 O O . SER A 1 195 ? 14.470 29.536 37.889 1.00 27.48 195 SER A O 1
ATOM 1466 N N . GLY A 1 196 ? 12.537 30.495 38.669 1.00 27.04 196 GLY A N 1
ATOM 1467 C CA . GLY A 1 196 ? 12.788 31.746 37.986 1.00 26.74 196 GLY A CA 1
ATOM 1468 C C . GLY A 1 196 ? 14.070 32.408 38.499 1.00 26.18 196 GLY A C 1
ATOM 1469 O O . GLY A 1 196 ? 14.639 31.975 39.524 1.00 26.76 196 GLY A O 1
ATOM 1470 N N . PRO A 1 197 ? 14.545 33.476 37.814 1.00 25.45 197 PRO A N 1
ATOM 1471 C CA . PRO A 1 197 ? 15.784 34.100 38.295 1.00 24.46 197 PRO A CA 1
ATOM 1472 C C . PRO A 1 197 ? 15.525 34.980 39.559 1.00 24.49 197 PRO A C 1
ATOM 1473 O O . PRO A 1 197 ? 15.598 36.174 39.473 1.00 24.40 197 PRO A O 1
ATOM 1477 N N . PHE A 1 198 ? 15.213 34.337 40.694 1.00 25.03 198 PHE A N 1
ATOM 1478 C CA . PHE A 1 198 ? 14.926 34.964 41.984 1.00 24.62 198 PHE A CA 1
ATOM 1479 C C . PHE A 1 198 ? 16.203 35.652 42.502 1.00 24.23 198 PHE A C 1
ATOM 1480 O O . PHE A 1 198 ? 17.336 35.230 42.167 1.00 23.94 198 PHE A O 1
ATOM 1488 N N . HIS A 1 199 ? 16.040 36.689 43.322 1.00 23.66 199 HIS A N 1
ATOM 1489 C CA . HIS A 1 199 ? 17.174 37.406 43.980 1.00 23.51 199 HIS A CA 1
ATOM 1490 C C . HIS A 1 199 ? 18.012 38.248 42.978 1.00 24.99 199 HIS A C 1
ATOM 1491 O O . HIS A 1 199 ? 19.218 38.462 43.163 1.00 24.70 199 HIS A O 1
ATOM 1498 N N . THR A 1 200 ? 17.295 38.777 41.959 1.00 25.82 200 THR A N 1
ATOM 1499 C CA . THR A 1 200 ? 17.780 39.764 40.974 1.00 26.06 200 THR A CA 1
ATOM 1500 C C . THR A 1 200 ? 16.681 40.859 40.798 1.00 27.20 200 THR A C 1
ATOM 1501 O O . THR A 1 200 ? 15.522 40.666 41.216 1.00 25.34 200 THR A O 1
ATOM 1505 N N . SER A 1 201 ? 17.039 41.996 40.186 1.00 28.72 201 SER A N 1
ATOM 1506 C CA . SER A 1 201 ? 16.037 43.060 39.878 1.00 30.01 201 SER A CA 1
ATOM 1507 C C . SER A 1 201 ? 14.822 42.613 39.077 1.00 29.26 201 SER A C 1
ATOM 1508 O O . SER A 1 201 ? 13.777 43.278 39.100 1.00 29.79 201 SER A O 1
ATOM 1511 N N . LEU A 1 202 ? 14.938 41.493 38.370 1.00 29.18 202 LEU A N 1
ATOM 1512 C CA . LEU A 1 202 ? 13.767 40.966 37.637 1.00 28.46 202 LEU A CA 1
ATOM 1513 C C . LEU A 1 202 ? 12.611 40.795 38.586 1.00 28.34 202 LEU A C 1
ATOM 1514 O O . LEU A 1 202 ? 11.448 40.846 38.181 1.00 27.14 202 LEU A O 1
ATOM 1519 N N . LEU A 1 203 ? 12.919 40.644 39.876 1.00 28.65 203 LEU A N 1
ATOM 1520 C CA . LEU A 1 203 ? 11.848 40.410 40.851 1.00 29.58 203 LEU A CA 1
ATOM 1521 C C . LEU A 1 203 ? 11.297 41.672 41.478 1.00 30.30 203 LEU A C 1
ATOM 1522 O O . LEU A 1 203 ? 10.462 41.598 42.386 1.00 30.77 203 LEU A O 1
ATOM 1527 N N . GLU A 1 204 ? 11.749 42.830 41.002 1.00 31.71 204 GLU A N 1
ATOM 1528 C CA . GLU A 1 204 ? 11.279 44.133 41.518 1.00 33.07 204 GLU A CA 1
ATOM 1529 C C . GLU A 1 204 ? 9.745 44.250 41.526 1.00 33.01 204 GLU A C 1
ATOM 1530 O O . GLU A 1 204 ? 9.178 44.630 42.536 1.00 32.91 204 GLU A O 1
ATOM 1536 N N . PRO A 1 205 ? 9.069 43.876 40.421 1.00 33.58 205 PRO A N 1
ATOM 1537 C CA . PRO A 1 205 ? 7.592 43.804 40.484 1.00 33.63 205 PRO A CA 1
ATOM 1538 C C . PRO A 1 205 ? 7.046 42.914 41.630 1.00 33.65 205 PRO A C 1
ATOM 1539 O O . PRO A 1 205 ? 6.066 43.288 42.327 1.00 33.43 205 PRO A O 1
ATOM 1543 N N . ALA A 1 206 ? 7.655 41.747 41.829 1.00 33.02 206 ALA A N 1
ATOM 1544 C CA . ALA A 1 206 ? 7.256 40.900 42.947 1.00 32.44 206 ALA A CA 1
ATOM 1545 C C . ALA A 1 206 ? 7.396 41.685 44.278 1.00 31.80 206 ALA A C 1
ATOM 1546 O O . ALA A 1 206 ? 6.443 41.737 45.095 1.00 31.15 206 ALA A O 1
ATOM 1548 N N . SER A 1 207 ? 8.563 42.313 44.463 1.00 31.26 207 SER A N 1
ATOM 1549 C CA . SER A 1 207 ? 8.902 42.990 45.721 1.00 31.84 207 SER A CA 1
ATOM 1550 C C . SER A 1 207 ? 7.931 44.134 46.103 1.00 32.05 207 SER A C 1
ATOM 1551 O O . SER A 1 207 ? 7.740 44.428 47.297 1.00 31.87 207 SER A O 1
ATOM 1554 N N . GLN A 1 208 ? 7.307 44.736 45.083 1.00 32.16 208 GLN A N 1
ATOM 1555 C CA . GLN A 1 208 ? 6.314 45.825 45.259 1.00 32.66 208 GLN A CA 1
ATOM 1556 C C . GLN A 1 208 ? 5.039 45.321 45.827 1.00 30.94 208 GLN A C 1
ATOM 1557 O O . GLN A 1 208 ? 4.446 45.956 46.709 1.00 30.62 208 GLN A O 1
ATOM 1563 N N . LYS A 1 209 ? 4.600 44.182 45.308 1.00 29.21 209 LYS A N 1
ATOM 1564 C CA . LYS A 1 209 ? 3.391 43.568 45.796 1.00 28.90 209 LYS A CA 1
ATOM 1565 C C . LYS A 1 209 ? 3.644 43.068 47.227 1.00 27.74 209 LYS A C 1
ATOM 1566 O O . LYS A 1 209 ? 2.761 43.129 48.074 1.00 26.61 209 LYS A O 1
ATOM 1572 N N . LEU A 1 210 ? 4.875 42.597 47.484 1.00 25.82 210 LEU A N 1
ATOM 1573 C CA . LEU A 1 210 ? 5.147 41.925 48.743 1.00 24.90 210 LEU A CA 1
ATOM 1574 C C . LEU A 1 210 ? 5.224 43.026 49.781 1.00 25.30 210 LEU A C 1
ATOM 1575 O O . LEU A 1 210 ? 4.752 42.850 50.883 1.00 24.07 210 LEU A O 1
ATOM 1580 N N . ALA A 1 211 ? 5.747 44.190 49.381 1.00 26.86 211 ALA A N 1
ATOM 1581 C CA . ALA A 1 211 ? 5.861 45.335 50.307 1.00 28.18 211 ALA A CA 1
ATOM 1582 C C . ALA A 1 211 ? 4.488 45.838 50.797 1.00 29.16 211 ALA A C 1
ATOM 1583 O O . ALA A 1 211 ? 4.316 46.128 52.005 1.00 29.09 211 ALA A O 1
ATOM 1585 N N . GLU A 1 212 ? 3.505 45.842 49.889 1.00 30.00 212 GLU A N 1
ATOM 1586 C CA . GLU A 1 212 ? 2.136 46.179 50.254 1.00 31.18 212 GLU A CA 1
ATOM 1587 C C . GLU A 1 212 ? 1.619 45.140 51.236 1.00 30.21 212 GLU A C 1
ATOM 1588 O O . GLU A 1 212 ? 0.936 45.478 52.198 1.00 29.56 212 GLU A O 1
ATOM 1594 N N . THR A 1 213 ? 1.909 43.856 50.978 1.00 30.15 213 THR A N 1
ATOM 1595 C CA . THR A 1 213 ? 1.363 42.786 51.828 1.00 27.44 213 THR A CA 1
ATOM 1596 C C . THR A 1 213 ? 2.022 42.877 53.181 1.00 26.91 213 THR A C 1
ATOM 1597 O O . THR A 1 213 ? 1.361 42.696 54.196 1.00 26.17 213 THR A O 1
ATOM 1601 N N . LEU A 1 214 ? 3.335 43.134 53.176 1.00 26.17 214 LEU A N 1
ATOM 1602 C CA . LEU A 1 214 ? 4.110 43.191 54.421 1.00 25.96 214 LEU A CA 1
ATOM 1603 C C . LEU A 1 214 ? 3.664 44.339 55.330 1.00 27.10 214 LEU A C 1
ATOM 1604 O O . LEU A 1 214 ? 3.629 44.184 56.557 1.00 27.89 214 LEU A O 1
ATOM 1609 N N . ALA A 1 215 ? 3.335 45.489 54.732 1.00 27.55 215 ALA A N 1
ATOM 1610 C CA . ALA A 1 215 ? 2.809 46.643 55.507 1.00 28.10 215 ALA A CA 1
ATOM 1611 C C . ALA A 1 215 ? 1.641 46.270 56.467 1.00 28.27 215 ALA A C 1
ATOM 1612 O O . ALA A 1 215 ? 1.467 46.863 57.556 1.00 27.85 215 ALA A O 1
ATOM 1614 N N . GLN A 1 216 ? 0.868 45.263 56.046 1.00 28.16 216 GLN A N 1
ATOM 1615 C CA . GLN A 1 216 ? -0.237 44.714 56.823 1.00 28.87 216 GLN A CA 1
ATOM 1616 C C . GLN A 1 216 ? 0.185 43.751 57.933 1.00 29.38 216 GLN A C 1
ATOM 1617 O O . GLN A 1 216 ? -0.636 43.397 58.794 1.00 30.19 216 GLN A O 1
ATOM 1623 N N . VAL A 1 217 ? 1.433 43.296 57.895 1.00 29.68 217 VAL A N 1
ATOM 1624 C CA . VAL A 1 217 ? 1.875 42.292 58.843 1.00 31.06 217 VAL A CA 1
ATOM 1625 C C . VAL A 1 217 ? 2.511 43.018 59.998 1.00 32.49 217 VAL A C 1
ATOM 1626 O O . VAL A 1 217 ? 3.373 43.882 59.824 1.00 33.32 217 VAL A O 1
ATOM 1630 N N . SER A 1 218 ? 2.125 42.591 61.179 1.00 33.53 218 SER A N 1
ATOM 1631 C CA . SER A 1 218 ? 2.527 43.221 62.385 1.00 34.79 218 SER A CA 1
ATOM 1632 C C . SER A 1 218 ? 3.575 42.316 63.009 1.00 34.87 218 SER A C 1
ATOM 1633 O O . SER A 1 218 ? 3.265 41.201 63.436 1.00 34.74 218 SER A O 1
ATOM 1636 N N . PHE A 1 219 ? 4.820 42.790 63.072 1.00 34.66 219 PHE A N 1
ATOM 1637 C CA . PHE A 1 219 ? 5.889 41.970 63.627 1.00 35.11 219 PHE A CA 1
ATOM 1638 C C . PHE A 1 219 ? 6.025 42.246 65.137 1.00 35.69 219 PHE A C 1
ATOM 1639 O O . PHE A 1 219 ? 5.582 43.315 65.578 1.00 36.76 219 PHE A O 1
ATOM 1647 N N . SER A 1 220 ? 6.567 41.269 65.899 1.00 35.47 220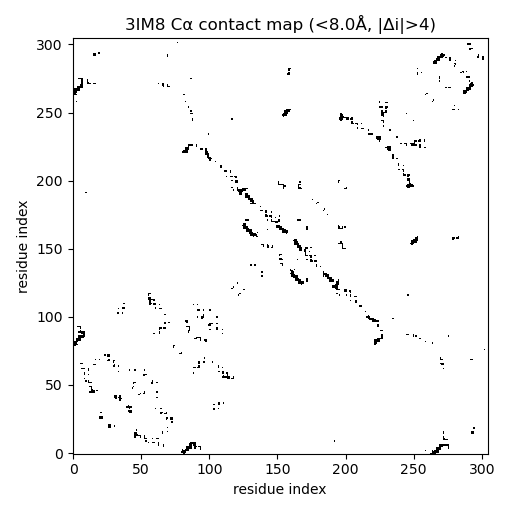 SER A N 1
ATOM 1648 C CA . SER A 1 220 ? 6.808 41.352 67.367 1.00 34.46 220 SER A CA 1
ATOM 1649 C C . SER A 1 220 ? 8.282 41.475 67.657 1.00 34.07 220 SER A C 1
ATOM 1650 O O . SER A 1 220 ? 9.107 41.451 66.742 1.00 34.02 220 SER A O 1
ATOM 1653 N N . ASP A 1 221 ? 8.615 41.569 68.946 1.00 33.36 221 ASP A N 1
ATOM 1654 C CA . ASP A 1 221 ? 10.003 41.584 69.404 1.00 32.63 221 ASP A CA 1
ATOM 1655 C C . ASP A 1 221 ? 10.697 40.246 69.090 1.00 30.71 221 ASP A C 1
ATOM 1656 O O . ASP A 1 221 ? 10.065 39.187 69.227 1.00 30.14 221 ASP A O 1
ATOM 1661 N N . PHE A 1 222 ? 11.968 40.286 68.691 1.00 28.98 222 PHE A N 1
ATOM 1662 C CA . PHE A 1 222 ? 12.802 39.073 68.528 1.00 28.15 222 PHE A CA 1
ATOM 1663 C C . PHE A 1 222 ? 13.054 38.400 69.875 1.00 28.97 222 PHE A C 1
ATOM 1664 O O . PHE A 1 222 ? 13.481 39.058 70.813 1.00 30.49 222 PHE A O 1
ATOM 1672 N N . THR A 1 223 ? 12.809 37.104 69.978 1.00 28.67 223 THR A N 1
ATOM 1673 C CA . THR A 1 223 ? 13.129 36.405 71.194 1.00 29.65 223 THR A CA 1
ATOM 1674 C C . THR A 1 223 ? 14.502 35.779 71.037 1.00 30.04 223 THR A C 1
ATOM 1675 O O . THR A 1 223 ? 15.142 35.385 72.005 1.00 30.93 223 THR A O 1
ATOM 1679 N N . CYS A 1 224 ? 14.994 35.733 69.806 1.00 29.69 224 CYS A N 1
ATOM 1680 C CA . CYS A 1 224 ? 16.369 35.354 69.609 1.00 28.81 224 CYS A CA 1
ATOM 1681 C C . CYS A 1 224 ? 16.902 35.975 68.298 1.00 26.93 224 CYS A C 1
ATOM 1682 O O . CYS A 1 224 ? 16.106 36.298 67.404 1.00 26.60 224 CYS A O 1
ATOM 1685 N N . PRO A 1 225 ? 18.223 36.212 68.222 1.00 24.55 225 PRO A N 1
ATOM 1686 C CA . PRO A 1 225 ? 18.772 36.945 67.112 1.00 23.83 225 PRO A CA 1
ATOM 1687 C C . PRO A 1 225 ? 18.633 36.128 65.820 1.00 23.39 225 PRO A C 1
ATOM 1688 O O . PRO A 1 225 ? 18.808 34.897 65.843 1.00 23.21 225 PRO A O 1
ATOM 1692 N N . LEU A 1 226 ? 18.287 36.822 64.736 1.00 22.06 226 LEU A N 1
ATOM 1693 C CA . LEU A 1 226 ? 18.177 36.251 63.369 1.00 22.10 226 LEU A CA 1
ATOM 1694 C C . LEU A 1 226 ? 19.177 36.966 62.454 1.00 22.19 226 LEU A C 1
ATOM 1695 O O . LEU A 1 226 ? 19.221 38.184 62.438 1.00 23.61 226 LEU A O 1
ATOM 1700 N N . VAL A 1 227 ? 20.002 36.208 61.720 1.00 22.32 227 VAL A N 1
ATOM 1701 C CA . VAL A 1 227 ? 20.930 36.759 60.731 1.00 20.40 227 VAL A CA 1
ATOM 1702 C C . VAL A 1 227 ? 20.247 36.802 59.362 1.00 20.80 227 VAL A C 1
ATOM 1703 O O . VAL A 1 227 ? 19.924 35.758 58.781 1.00 21.58 227 VAL A O 1
ATOM 1707 N N . GLY A 1 228 ? 19.985 38.006 58.847 1.00 20.49 228 GLY A N 1
ATOM 1708 C CA . GLY A 1 228 ? 19.237 38.123 57.596 1.00 20.21 228 GLY A CA 1
ATOM 1709 C C . GLY A 1 228 ? 20.032 37.838 56.340 1.00 20.08 228 GLY A C 1
ATOM 1710 O O . GLY A 1 228 ? 21.230 38.080 56.269 1.00 19.77 228 GLY A O 1
ATOM 1711 N N . ASN A 1 229 ? 19.345 37.333 55.323 1.00 20.95 229 ASN A N 1
ATOM 1712 C CA . ASN A 1 229 ? 19.944 36.964 54.037 1.00 20.48 229 ASN A CA 1
ATOM 1713 C C . ASN A 1 229 ? 20.575 38.143 53.293 1.00 20.09 229 ASN A C 1
ATOM 1714 O O . ASN A 1 229 ? 21.656 38.032 52.674 1.00 18.66 229 ASN A O 1
ATOM 1719 N N . THR A 1 230 ? 19.877 39.276 53.360 1.00 21.21 230 THR A N 1
ATOM 1720 C CA . THR A 1 230 ? 20.184 40.426 52.497 1.00 21.76 230 THR A CA 1
ATOM 1721 C C . THR A 1 230 ? 21.449 41.138 52.982 1.00 22.88 230 THR A C 1
ATOM 1722 O O . THR A 1 230 ? 22.435 41.284 52.205 1.00 21.93 230 THR A O 1
ATOM 1726 N N . GLU A 1 231 ? 21.449 41.487 54.276 1.00 22.93 231 GLU A N 1
ATOM 1727 C CA . GLU A 1 231 ? 22.543 42.270 54.844 1.00 24.24 231 GLU A CA 1
ATOM 1728 C C . GLU A 1 231 ? 23.602 41.412 55.516 1.00 24.11 231 GLU A C 1
ATOM 1729 O O . GLU A 1 231 ? 24.652 41.915 55.870 1.00 23.42 231 GLU A O 1
ATOM 1735 N N . ALA A 1 232 ? 23.339 40.106 55.643 1.00 23.66 232 ALA A N 1
ATOM 1736 C CA . ALA A 1 232 ? 24.199 39.185 56.406 1.00 22.74 232 ALA A CA 1
ATOM 1737 C C . ALA A 1 232 ? 24.502 39.837 57.759 1.00 22.90 232 ALA A C 1
ATOM 1738 O O . ALA A 1 232 ? 25.651 39.972 58.136 1.00 22.59 232 ALA A O 1
ATOM 1740 N N . ALA A 1 233 ? 23.448 40.241 58.475 1.00 22.23 233 ALA A N 1
ATOM 1741 C CA . ALA A 1 233 ? 23.601 40.894 59.774 1.00 22.11 233 ALA A CA 1
ATOM 1742 C C . ALA A 1 233 ? 22.396 40.542 60.626 1.00 22.06 233 ALA A C 1
ATOM 1743 O O . ALA A 1 233 ? 21.368 40.096 60.091 1.00 22.67 233 ALA A O 1
ATOM 1745 N N . VAL A 1 234 ? 22.490 40.750 61.928 1.00 21.82 234 VAL A N 1
ATOM 1746 C CA . VAL A 1 234 ? 21.388 40.431 62.859 1.00 22.47 234 VAL A CA 1
ATOM 1747 C C . VAL A 1 234 ? 20.303 41.418 62.560 1.00 23.37 234 VAL A C 1
ATOM 1748 O O . VAL A 1 234 ? 20.541 42.635 62.578 1.00 24.71 234 VAL A O 1
ATOM 1752 N N . MET A 1 235 ? 19.121 40.909 62.297 1.00 23.20 235 MET A N 1
ATOM 1753 C CA . MET A 1 235 ? 17.999 41.751 61.908 1.00 23.56 235 MET A CA 1
ATOM 1754 C C . MET A 1 235 ? 17.345 42.477 63.103 1.00 24.14 235 MET A C 1
ATOM 1755 O O . MET A 1 235 ? 17.227 41.925 64.193 1.00 24.71 235 MET A O 1
ATOM 1760 N N . GLN A 1 236 ? 16.938 43.731 62.866 1.00 25.65 236 GLN A N 1
ATOM 1761 C CA . GLN A 1 236 ? 16.283 44.610 63.850 1.00 27.13 236 GLN A CA 1
ATOM 1762 C C . GLN A 1 236 ? 14.837 44.724 63.500 1.00 27.99 236 GLN A C 1
ATOM 1763 O O . GLN A 1 236 ? 14.503 44.710 62.334 1.00 27.93 236 GLN A O 1
ATOM 1769 N N . LYS A 1 237 ? 13.980 44.805 64.524 1.00 29.59 237 LYS A N 1
ATOM 1770 C CA . LYS A 1 237 ? 12.530 44.680 64.368 1.00 31.08 237 LYS A CA 1
ATOM 1771 C C . LYS A 1 237 ? 11.980 45.729 63.418 1.00 31.62 237 LYS A C 1
ATOM 1772 O O . LYS A 1 237 ? 11.082 45.434 62.607 1.00 32.35 237 LYS A O 1
ATOM 1778 N N . GLU A 1 238 ? 12.535 46.937 63.495 1.00 30.82 238 GLU A N 1
ATOM 1779 C CA . GLU A 1 238 ? 11.985 48.072 62.770 1.00 30.03 238 GLU A CA 1
ATOM 1780 C C . GLU A 1 238 ? 12.313 47.974 61.279 1.00 28.62 238 GLU A C 1
ATOM 1781 O O . GLU A 1 238 ? 11.803 48.741 60.487 1.00 28.27 238 GLU A O 1
ATOM 1787 N N . ASP A 1 239 ? 13.186 47.026 60.911 1.00 27.43 239 ASP A N 1
ATOM 1788 C CA . ASP A 1 239 ? 13.650 46.849 59.527 1.00 26.73 239 ASP A CA 1
ATOM 1789 C C . ASP A 1 239 ? 13.081 45.642 58.818 1.00 25.48 239 ASP A C 1
ATOM 1790 O O . ASP A 1 239 ? 13.228 45.541 57.615 1.00 26.60 239 ASP A O 1
ATOM 1795 N N . ILE A 1 240 ? 12.534 44.675 59.549 1.00 24.50 240 ILE A N 1
ATOM 1796 C CA . ILE A 1 240 ? 12.028 43.428 58.903 1.00 23.12 240 ILE A CA 1
ATOM 1797 C C . ILE A 1 240 ? 11.346 43.617 57.500 1.00 23.27 240 ILE A C 1
ATOM 1798 O O . ILE A 1 240 ? 11.762 43.006 56.528 1.00 23.23 240 ILE A O 1
ATOM 1803 N N . ALA A 1 241 ? 10.284 44.418 57.396 1.00 23.55 241 ALA A N 1
ATOM 1804 C CA . ALA A 1 241 ? 9.503 44.462 56.139 1.00 23.60 241 ALA A CA 1
ATOM 1805 C C . ALA A 1 241 ? 10.298 45.044 54.986 1.00 24.71 241 ALA A C 1
ATOM 1806 O O . ALA A 1 241 ? 10.210 44.554 53.846 1.00 24.67 241 ALA A O 1
ATOM 1808 N N . GLN A 1 242 ? 11.090 46.080 55.293 1.00 24.82 242 GLN A N 1
ATOM 1809 C CA . GLN A 1 242 ? 11.972 46.705 54.315 1.00 24.97 242 GLN A CA 1
ATOM 1810 C C . GLN A 1 242 ? 12.961 45.652 53.803 1.00 23.87 242 GLN A C 1
ATOM 1811 O O . GLN A 1 242 ? 13.282 45.607 52.617 1.00 21.63 242 GLN A O 1
ATOM 1817 N N . LEU A 1 243 ? 13.457 44.823 54.722 1.00 22.47 243 LEU A N 1
ATOM 1818 C CA . LEU A 1 243 ? 14.459 43.826 54.370 1.00 21.84 243 LEU A CA 1
ATOM 1819 C C . LEU A 1 243 ? 13.836 42.650 53.589 1.00 22.04 243 LEU A C 1
ATOM 1820 O O . LEU A 1 243 ? 14.438 42.138 52.654 1.00 21.25 243 LEU A O 1
ATOM 1825 N N . LEU A 1 244 ? 12.623 42.227 53.973 1.00 22.55 244 LEU A N 1
ATOM 1826 C CA . LEU A 1 244 ? 11.960 41.141 53.269 1.00 22.48 244 LEU A CA 1
ATOM 1827 C C . LEU A 1 244 ? 11.533 41.599 51.869 1.00 23.80 244 LEU A C 1
ATOM 1828 O O . LEU A 1 244 ? 11.586 40.838 50.899 1.00 24.05 244 LEU A O 1
ATOM 1833 N N . THR A 1 245 ? 11.127 42.860 51.783 1.00 23.62 245 THR A N 1
ATOM 1834 C CA . THR A 1 245 ? 10.890 43.498 50.519 1.00 23.51 245 THR A CA 1
ATOM 1835 C C . THR A 1 245 ? 12.074 43.384 49.576 1.00 23.36 245 THR A C 1
ATOM 1836 O O . THR A 1 245 ? 11.894 42.956 48.465 1.00 24.25 245 THR A O 1
ATOM 1840 N N . ARG A 1 246 ? 13.279 43.737 50.028 1.00 23.73 246 ARG A N 1
ATOM 1841 C CA . ARG A 1 246 ? 14.503 43.639 49.192 1.00 23.82 246 ARG A CA 1
ATOM 1842 C C . ARG A 1 246 ? 14.998 42.208 48.982 1.00 22.83 246 ARG A C 1
ATOM 1843 O O . ARG A 1 246 ? 15.571 41.897 47.937 1.00 21.97 246 ARG A O 1
ATOM 1851 N N . GLN A 1 247 ? 14.787 41.352 49.982 1.00 22.85 247 GLN A N 1
ATOM 1852 C CA . GLN A 1 247 ? 15.293 39.983 49.926 1.00 24.19 247 GLN A CA 1
ATOM 1853 C C . GLN A 1 247 ? 14.977 39.249 48.616 1.00 23.79 247 GLN A C 1
ATOM 1854 O O . GLN A 1 247 ? 15.849 38.528 48.117 1.00 24.95 247 GLN A O 1
ATOM 1860 N N . VAL A 1 248 ? 13.767 39.431 48.077 1.00 23.88 248 VAL A N 1
ATOM 1861 C CA . VAL A 1 248 ? 13.301 38.712 46.855 1.00 23.88 248 VAL A CA 1
ATOM 1862 C C . VAL A 1 248 ? 14.030 39.186 45.576 1.00 23.74 248 VAL A C 1
ATOM 1863 O O . VAL A 1 248 ? 14.146 38.461 44.586 1.00 22.61 248 VAL A O 1
ATOM 1867 N N . LYS A 1 249 ? 14.602 40.388 45.641 1.00 24.30 249 LYS A N 1
ATOM 1868 C CA . LYS A 1 249 ? 15.259 40.981 44.480 1.00 23.85 249 LYS A CA 1
ATOM 1869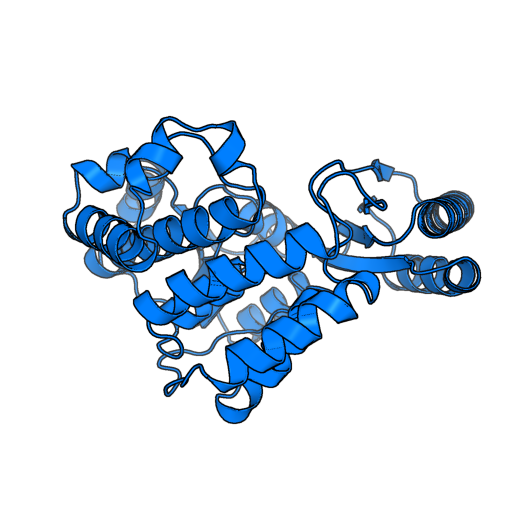 C C . LYS A 1 249 ? 16.746 41.264 44.704 1.00 23.31 249 LYS A C 1
ATOM 1870 O O . LYS A 1 249 ? 17.372 41.871 43.852 1.00 23.10 249 LYS A O 1
ATOM 1876 N N . GLU A 1 250 ? 17.318 40.859 45.846 1.00 23.63 250 GLU A N 1
ATOM 1877 C CA . GLU A 1 250 ? 18.775 41.042 46.115 1.00 22.79 250 GLU A CA 1
ATOM 1878 C C . GLU A 1 250 ? 19.493 39.713 46.475 1.00 22.53 250 GLU A C 1
ATOM 1879 O O . GLU A 1 250 ? 18.821 38.729 46.832 1.00 23.16 250 GLU A O 1
ATOM 1885 N N . PRO A 1 251 ? 20.844 39.659 46.371 1.00 22.32 251 PRO A N 1
ATOM 1886 C CA . PRO A 1 251 ? 21.569 38.391 46.641 1.00 21.82 251 PRO A CA 1
ATOM 1887 C C . PRO A 1 251 ? 21.309 37.842 48.061 1.00 21.67 251 PRO A C 1
ATOM 1888 O O . PRO A 1 251 ? 21.226 38.590 49.004 1.00 20.88 251 PRO A O 1
ATOM 1892 N N . VAL A 1 252 ? 21.130 36.532 48.175 1.00 22.55 252 VAL A N 1
ATOM 1893 C CA . VAL A 1 252 ? 21.222 35.812 49.461 1.00 22.79 252 VAL A CA 1
ATOM 1894 C C . VAL A 1 252 ? 22.685 35.482 49.850 1.00 22.65 252 VAL A C 1
ATOM 1895 O O . VAL A 1 252 ? 23.418 34.788 49.159 1.00 22.65 252 VAL A O 1
ATOM 1899 N N . ARG A 1 253 ? 23.111 36.014 50.974 1.00 23.35 253 ARG A N 1
ATOM 1900 C CA . ARG A 1 253 ? 24.524 35.981 51.333 1.00 23.64 253 ARG A CA 1
ATOM 1901 C C . ARG A 1 253 ? 24.673 34.982 52.468 1.00 23.73 253 ARG A C 1
ATOM 1902 O O . ARG A 1 253 ? 24.708 35.354 53.661 1.00 23.69 253 ARG A O 1
ATOM 1910 N N . PHE A 1 254 ? 24.718 33.699 52.084 1.00 23.05 254 PHE A N 1
ATOM 1911 C CA . PHE A 1 254 ? 24.699 32.629 53.078 1.00 22.94 254 PHE A CA 1
ATOM 1912 C C . PHE A 1 254 ? 26.021 32.529 53.863 1.00 22.64 254 PHE A C 1
ATOM 1913 O O . PHE A 1 254 ? 25.985 32.541 55.086 1.00 22.66 254 PHE A O 1
ATOM 1921 N N . TYR A 1 255 ? 27.170 32.453 53.182 1.00 22.88 255 TYR A N 1
ATOM 1922 C CA . TYR A 1 255 ? 28.431 32.195 53.921 1.00 23.55 255 TYR A CA 1
ATOM 1923 C C . TYR A 1 255 ? 28.809 33.333 54.842 1.00 24.23 255 TYR A C 1
ATOM 1924 O O . TYR A 1 255 ? 29.330 33.104 55.929 1.00 23.89 255 TYR A O 1
ATOM 1933 N N . GLU A 1 256 ? 28.501 34.564 54.412 1.00 24.87 256 GLU A N 1
ATOM 1934 C CA . GLU A 1 256 ? 28.740 35.734 55.265 1.00 24.88 256 GLU A CA 1
ATOM 1935 C C . GLU A 1 256 ? 27.893 35.649 56.505 1.00 23.36 256 GLU A C 1
ATOM 1936 O O . GLU A 1 256 ? 28.359 36.001 57.589 1.00 22.90 256 GLU A O 1
ATOM 1942 N N . SER A 1 257 ? 26.646 35.197 56.342 1.00 21.88 257 SER A N 1
ATOM 1943 C CA . SER A 1 257 ? 25.760 34.969 57.480 1.00 21.12 257 SER A CA 1
ATOM 1944 C C . SER A 1 257 ? 26.307 33.902 58.460 1.00 21.63 257 SER A C 1
ATOM 1945 O O . SER A 1 257 ? 26.167 34.052 59.679 1.00 21.40 257 SER A O 1
ATOM 1948 N N . ILE A 1 258 ? 26.881 32.824 57.928 1.00 22.00 258 ILE A N 1
ATOM 1949 C CA . ILE A 1 258 ? 27.486 31.775 58.764 1.00 22.62 258 ILE A CA 1
ATOM 1950 C C . ILE A 1 258 ? 28.706 32.340 59.521 1.00 23.77 258 ILE A C 1
ATOM 1951 O O . ILE A 1 258 ? 28.961 31.971 60.679 1.00 25.56 258 ILE A O 1
ATOM 1956 N N . GLY A 1 259 ? 29.452 33.226 58.871 1.00 24.03 259 GLY A N 1
ATOM 1957 C CA . GLY A 1 259 ? 30.550 33.990 59.539 1.00 24.83 259 GLY A CA 1
ATOM 1958 C C . GLY A 1 259 ? 30.136 34.908 60.697 1.00 25.35 259 GLY A C 1
ATOM 1959 O O . GLY A 1 259 ? 30.807 34.949 61.712 1.00 26.06 259 GLY A O 1
ATOM 1960 N N . VAL A 1 260 ? 29.031 35.650 60.549 1.00 25.05 260 VAL A N 1
ATOM 1961 C CA . VAL A 1 260 ? 28.399 36.344 61.659 1.00 25.15 260 VAL A CA 1
ATOM 1962 C C . VAL A 1 260 ? 28.019 35.400 62.827 1.00 25.27 260 VAL A C 1
ATOM 1963 O O . VAL A 1 260 ? 28.237 35.753 64.012 1.00 26.11 260 VAL A O 1
ATOM 1967 N N . MET A 1 261 ? 27.434 34.232 62.533 1.00 23.64 261 MET A N 1
ATOM 1968 C CA . MET A 1 261 ? 27.143 33.304 63.618 1.00 23.77 261 MET A CA 1
ATOM 1969 C C . MET A 1 261 ? 28.438 32.754 64.294 1.00 23.66 261 MET A C 1
ATOM 1970 O O . MET A 1 261 ? 28.508 32.680 65.500 1.00 22.80 261 MET A O 1
ATOM 1975 N N . GLN A 1 262 ? 29.445 32.367 63.524 1.00 25.46 262 GLN A N 1
ATOM 1976 C CA . GLN A 1 262 ? 30.742 31.931 64.118 1.00 27.77 262 GLN A CA 1
ATOM 1977 C C . GLN A 1 262 ? 31.388 33.030 64.965 1.00 29.26 262 GLN A C 1
ATOM 1978 O O . GLN A 1 262 ? 31.812 32.757 66.087 1.00 29.84 262 GLN A O 1
ATOM 1984 N N . GLU A 1 263 ? 31.401 34.265 64.470 1.00 29.94 263 GLU A N 1
ATOM 1985 C CA . GLU A 1 263 ? 31.784 35.408 65.330 1.00 32.03 263 GLU A CA 1
ATOM 1986 C C . GLU A 1 263 ? 30.905 35.586 66.574 1.00 32.16 263 GLU A C 1
ATOM 1987 O O . GLU A 1 263 ? 31.428 35.995 67.615 1.00 32.02 263 GLU A O 1
ATOM 1993 N N . ALA A 1 264 ? 29.597 35.279 66.510 1.00 32.45 264 ALA A N 1
ATOM 1994 C CA . ALA A 1 264 ? 28.755 35.431 67.717 1.00 32.53 264 ALA A CA 1
ATOM 1995 C C . ALA A 1 264 ? 29.030 34.299 68.661 1.00 33.04 264 ALA A C 1
ATOM 1996 O O . ALA A 1 264 ? 28.346 34.146 69.688 1.00 33.70 264 ALA A O 1
ATOM 1998 N N . GLY A 1 265 ? 30.046 33.514 68.311 1.00 33.98 265 GLY A N 1
ATOM 1999 C CA . GLY A 1 265 ? 30.470 32.360 69.081 1.00 35.18 265 GLY A CA 1
ATOM 2000 C C . GLY A 1 265 ? 29.598 31.127 68.948 1.00 36.17 265 GLY A C 1
ATOM 2001 O O . GLY A 1 265 ? 29.606 30.268 69.840 1.00 35.32 265 GLY A O 1
ATOM 2002 N N . ILE A 1 266 ? 28.851 30.972 67.857 1.00 37.01 266 ILE A N 1
ATOM 2003 C CA . ILE A 1 266 ? 28.041 29.747 67.818 1.00 38.29 266 ILE A CA 1
ATOM 2004 C C . ILE A 1 266 ? 28.899 28.534 67.368 1.00 39.21 266 ILE A C 1
ATOM 2005 O O . ILE A 1 266 ? 29.622 28.631 66.374 1.00 39.37 266 ILE A O 1
ATOM 2010 N N . SER A 1 267 ? 28.831 27.413 68.111 1.00 40.26 267 SER A N 1
ATOM 2011 C CA . SER A 1 267 ? 29.666 26.211 67.828 1.00 40.92 267 SER A CA 1
ATOM 2012 C C . SER A 1 267 ? 28.985 25.086 67.008 1.00 39.23 267 SER A C 1
ATOM 2013 O O . SER A 1 267 ? 29.618 24.453 66.128 1.00 40.39 267 SER A O 1
ATOM 2016 N N . ASN A 1 268 ? 27.704 24.883 67.285 1.00 35.83 268 ASN A N 1
ATOM 2017 C CA . ASN A 1 268 ? 26.906 23.766 66.821 1.00 32.87 268 ASN A CA 1
ATOM 2018 C C . ASN A 1 268 ? 25.847 24.236 65.772 1.00 29.81 268 ASN A C 1
ATOM 2019 O O . ASN A 1 268 ? 25.122 25.203 66.018 1.00 28.42 268 ASN A O 1
ATOM 2024 N N . PHE A 1 269 ? 25.723 23.570 64.627 1.00 25.64 269 PHE A N 1
ATOM 2025 C CA . PHE A 1 269 ? 24.672 23.969 63.646 1.00 23.77 269 PHE A CA 1
ATOM 2026 C C . PHE A 1 269 ? 23.637 22.873 63.417 1.00 21.37 269 PHE A C 1
ATOM 2027 O O . PHE A 1 269 ? 24.024 21.737 63.178 1.00 19.51 269 PHE A O 1
ATOM 2035 N N . ILE A 1 270 ? 22.341 23.205 63.513 1.00 19.94 270 ILE A N 1
ATOM 2036 C CA . ILE A 1 270 ? 21.280 22.175 63.260 1.00 20.19 270 ILE A CA 1
ATOM 2037 C C . ILE A 1 270 ? 20.458 22.677 62.100 1.00 20.29 270 ILE A C 1
ATOM 2038 O O . ILE A 1 270 ? 19.831 23.747 62.202 1.00 19.46 270 ILE A O 1
ATOM 2043 N N . GLU A 1 271 ? 20.505 21.949 60.986 1.00 19.27 271 GLU A N 1
ATOM 2044 C CA . GLU A 1 271 ? 19.688 22.345 59.844 1.00 19.01 271 GLU A CA 1
ATOM 2045 C C . GLU A 1 271 ? 18.319 21.706 60.020 1.00 19.68 271 GLU A C 1
ATOM 2046 O O . GLU A 1 271 ? 18.200 20.487 60.247 1.00 20.70 271 GLU A O 1
ATOM 2052 N N . ILE A 1 272 ? 17.274 22.530 59.941 1.00 20.26 272 ILE A N 1
ATOM 2053 C CA . ILE A 1 272 ? 15.898 22.078 60.129 1.00 18.27 272 ILE A CA 1
ATOM 2054 C C . ILE A 1 272 ? 15.359 21.715 58.746 1.00 19.24 272 ILE A C 1
ATOM 2055 O O . ILE A 1 272 ? 15.400 22.550 57.870 1.00 20.41 272 ILE A O 1
ATOM 2060 N N . GLY A 1 273 ? 14.819 20.508 58.557 1.00 18.56 273 GLY A N 1
ATOM 2061 C CA . GLY A 1 273 ? 14.468 20.021 57.218 1.00 18.71 273 GLY A CA 1
ATOM 2062 C C . GLY A 1 273 ? 13.239 20.745 56.661 1.00 18.19 273 GLY A C 1
ATOM 2063 O O . GLY A 1 273 ? 12.679 21.594 57.341 1.00 18.63 273 GLY A O 1
ATOM 2064 N N . PRO A 1 274 ? 12.790 20.375 55.446 1.00 17.21 274 PRO A N 1
ATOM 2065 C CA . PRO A 1 274 ? 13.262 19.222 54.650 1.00 17.81 274 PRO A CA 1
ATOM 2066 C C . PRO A 1 274 ? 14.655 19.367 54.089 1.00 19.05 274 PRO A C 1
ATOM 2067 O O . PRO A 1 274 ? 15.097 20.489 53.809 1.00 19.95 274 PRO A O 1
ATOM 2071 N N . GLY A 1 275 ? 15.331 18.252 53.850 1.00 19.31 275 GLY A N 1
ATOM 2072 C CA . GLY A 1 275 ? 16.607 18.308 53.135 1.00 21.34 275 GLY A CA 1
ATOM 2073 C C . GLY A 1 275 ? 17.830 18.613 54.001 1.00 21.17 275 GLY A C 1
ATOM 2074 O O . GLY A 1 275 ? 17.693 18.914 55.188 1.00 21.63 275 GLY A O 1
ATOM 2075 N N . LYS A 1 276 ? 19.003 18.517 53.372 1.00 21.21 276 LYS A N 1
ATOM 2076 C CA . LYS A 1 276 ? 20.289 18.795 53.972 1.00 22.16 276 LYS A CA 1
ATOM 2077 C C . LYS A 1 276 ? 21.160 19.759 53.100 1.00 22.47 276 LYS A C 1
ATOM 2078 O O . LYS A 1 276 ? 22.397 19.681 53.062 1.00 23.64 276 LYS A O 1
ATOM 2084 N N . VAL A 1 277 ? 20.507 20.718 52.448 1.00 22.53 277 VAL A N 1
ATOM 2085 C CA . VAL A 1 277 ? 21.225 21.650 51.549 1.00 22.62 277 VAL A CA 1
ATOM 2086 C C . VAL A 1 277 ? 22.169 22.617 52.333 1.00 22.11 277 VAL A C 1
ATOM 2087 O O . VAL A 1 277 ? 23.306 22.807 51.945 1.00 22.31 277 VAL A O 1
ATOM 2091 N N . LEU A 1 278 ? 21.674 23.244 53.402 1.00 21.44 278 LEU A N 1
ATOM 2092 C CA . LEU A 1 278 ? 22.503 24.166 54.173 1.00 21.49 278 LEU A CA 1
ATOM 2093 C C . LEU A 1 278 ? 23.676 23.469 54.843 1.00 22.74 278 LEU A C 1
ATOM 2094 O O . LEU A 1 278 ? 24.807 24.033 54.892 1.00 23.93 278 LEU A O 1
ATOM 2099 N N . SER A 1 279 ? 23.425 22.271 55.378 1.00 23.49 279 SER A N 1
ATOM 2100 C CA . SER A 1 279 ? 24.521 21.442 55.922 1.00 25.58 279 SER A CA 1
ATOM 2101 C C . SER A 1 279 ? 25.672 21.237 54.941 1.00 25.15 279 SER A C 1
ATOM 2102 O O . SER A 1 279 ? 26.814 21.432 55.310 1.00 26.06 279 SER A O 1
ATOM 2105 N N . GLY A 1 280 ? 25.369 20.843 53.704 1.00 26.23 280 GLY A N 1
ATOM 2106 C CA . GLY A 1 280 ? 26.376 20.791 52.621 1.00 26.31 280 GLY A CA 1
ATOM 2107 C C . GLY A 1 280 ? 27.221 22.063 52.434 1.00 26.40 280 GLY A C 1
ATOM 2108 O O . GLY A 1 280 ? 28.416 21.971 52.198 1.00 27.57 280 GLY A O 1
ATOM 2109 N N . PHE A 1 281 ? 26.581 23.237 52.505 1.00 26.33 281 PHE A N 1
ATOM 2110 C CA . PHE A 1 281 ? 27.224 24.550 52.454 1.00 25.95 281 PHE A CA 1
ATOM 2111 C C . PHE A 1 281 ? 28.112 24.797 53.684 1.00 26.05 281 PHE A C 1
ATOM 2112 O O . PHE A 1 281 ? 29.247 25.171 53.535 1.00 25.22 281 PHE A O 1
ATOM 2120 N N . VAL A 1 282 ? 27.599 24.601 54.897 1.00 27.41 282 VAL A N 1
ATOM 2121 C CA . VAL A 1 282 ? 28.397 24.879 56.139 1.00 28.45 282 VAL A CA 1
ATOM 2122 C C . VAL A 1 282 ? 29.647 23.934 56.299 1.00 30.36 282 VAL A C 1
ATOM 2123 O O . VAL A 1 282 ? 30.646 24.285 56.976 1.00 30.95 282 VAL A O 1
ATOM 2127 N N . LYS A 1 283 ? 29.567 22.744 55.711 1.00 30.97 283 LYS A N 1
ATOM 2128 C CA . LYS A 1 283 ? 30.655 21.773 55.716 1.00 33.27 283 LYS A CA 1
ATOM 2129 C C . LYS A 1 283 ? 31.815 22.290 54.853 1.00 33.05 283 LYS A C 1
ATOM 2130 O O . LYS A 1 283 ? 32.966 22.041 55.154 1.00 32.82 283 LYS A O 1
ATOM 2136 N N . LYS A 1 284 ? 31.495 22.979 53.759 1.00 32.80 284 LYS A N 1
ATOM 2137 C CA . LYS A 1 284 ? 32.500 23.604 52.938 1.00 32.91 284 LYS A CA 1
ATOM 2138 C C . LYS A 1 284 ? 33.018 24.881 53.623 1.00 32.65 284 LYS A C 1
ATOM 2139 O O . LYS A 1 284 ? 34.219 25.088 53.706 1.00 32.29 284 LYS A O 1
ATOM 2145 N N . ILE A 1 285 ? 32.129 25.724 54.144 1.00 32.16 285 ILE A N 1
ATOM 2146 C CA . ILE A 1 285 ? 32.545 26.937 54.866 1.00 31.45 285 ILE A CA 1
ATOM 2147 C C . ILE A 1 285 ? 33.473 26.590 56.003 1.00 31.61 285 ILE A C 1
ATOM 2148 O O . ILE A 1 285 ? 34.501 27.200 56.161 1.00 31.47 285 ILE A O 1
ATOM 2153 N N . ASP A 1 286 ? 33.101 25.610 56.815 1.00 32.33 286 ASP A N 1
ATOM 2154 C CA . ASP A 1 286 ? 33.932 25.191 57.929 1.00 32.63 286 ASP A CA 1
ATOM 2155 C C . ASP A 1 286 ? 33.664 23.704 58.264 1.00 33.49 286 ASP A C 1
ATOM 2156 O O . ASP A 1 286 ? 32.781 23.388 59.020 1.00 31.34 286 ASP A O 1
ATOM 2161 N N . GLN A 1 287 ? 34.452 22.806 57.677 1.00 36.00 287 GLN A N 1
ATOM 2162 C CA . GLN A 1 287 ? 34.473 21.378 58.055 1.00 38.68 287 GLN A CA 1
ATOM 2163 C C . GLN A 1 287 ? 34.679 21.069 59.536 1.00 37.92 287 GLN A C 1
ATOM 2164 O O . GLN A 1 287 ? 34.294 19.989 59.956 1.00 39.16 287 GLN A O 1
ATOM 2170 N N . THR A 1 288 ? 35.273 21.976 60.320 1.00 36.37 288 THR A N 1
ATOM 2171 C CA . THR A 1 288 ? 35.387 21.744 61.780 1.00 35.88 288 THR A CA 1
ATOM 2172 C C . THR A 1 288 ? 34.126 22.087 62.578 1.00 34.50 288 THR A C 1
ATOM 2173 O O . THR A 1 288 ? 34.054 21.748 63.763 1.00 34.40 288 THR A O 1
ATOM 2177 N N . ALA A 1 289 ? 33.152 22.753 61.948 1.00 32.29 289 ALA A N 1
ATOM 2178 C CA . ALA A 1 289 ? 31.912 23.131 62.650 1.00 30.80 289 ALA A CA 1
ATOM 2179 C C . ALA A 1 289 ? 31.066 21.897 62.954 1.00 29.50 289 ALA A C 1
ATOM 2180 O O . ALA A 1 289 ? 30.920 20.988 62.135 1.00 27.26 289 ALA A O 1
ATOM 2182 N N . HIS A 1 290 ? 30.502 21.863 64.149 1.00 30.02 290 HIS A N 1
ATOM 2183 C CA . HIS A 1 290 ? 29.614 20.759 64.504 1.00 30.80 290 HIS A CA 1
ATOM 2184 C C . HIS A 1 290 ? 28.230 20.925 63.853 1.00 30.32 290 HIS A C 1
ATOM 2185 O O . HIS A 1 290 ? 27.579 21.950 63.982 1.00 29.92 290 HIS A O 1
ATOM 2192 N N . LEU A 1 291 ? 27.789 19.898 63.162 1.00 30.38 291 LEU A N 1
ATOM 2193 C CA . LEU A 1 291 ? 26.640 20.023 62.292 1.00 29.93 291 LEU A CA 1
ATOM 2194 C C . LEU A 1 291 ? 25.786 18.769 62.343 1.00 28.99 291 LEU A C 1
ATOM 2195 O O . LEU A 1 291 ? 26.298 17.655 62.526 1.00 27.67 291 LEU A O 1
ATOM 2200 N N . ALA A 1 292 ? 24.485 18.980 62.146 1.00 27.32 292 ALA A N 1
ATOM 2201 C CA . ALA A 1 292 ? 23.468 17.977 62.229 1.00 25.77 292 ALA A CA 1
ATOM 2202 C C . ALA A 1 292 ? 22.292 18.557 61.460 1.00 24.94 292 ALA A C 1
ATOM 2203 O O . ALA A 1 292 ? 22.163 19.774 61.318 1.00 24.64 292 ALA A O 1
ATOM 2205 N N . HIS A 1 293 ? 21.447 17.690 60.933 1.00 23.46 293 HIS A N 1
ATOM 2206 C CA . HIS A 1 293 ? 20.212 18.137 60.340 1.00 22.27 293 HIS A CA 1
ATOM 2207 C C . HIS A 1 293 ? 19.092 17.240 60.817 1.00 20.77 293 HIS A C 1
ATOM 2208 O O . HIS A 1 293 ? 19.346 16.105 61.163 1.00 20.46 293 HIS A O 1
ATOM 2215 N N . VAL A 1 294 ? 17.852 17.746 60.848 1.00 19.94 294 VAL A N 1
ATOM 2216 C CA . VAL A 1 294 ? 16.706 16.936 61.191 1.00 18.35 294 VAL A CA 1
ATOM 2217 C C . VAL A 1 294 ? 15.619 17.155 60.151 1.00 18.92 294 VAL A C 1
ATOM 2218 O O . VAL A 1 294 ? 15.165 18.308 59.979 1.00 18.66 294 VAL A O 1
ATOM 2222 N N . GLU A 1 295 ? 15.241 16.085 59.429 1.00 18.70 295 GLU A N 1
ATOM 2223 C CA . GLU A 1 295 ? 14.119 16.157 58.454 1.00 19.47 295 GLU A CA 1
ATOM 2224 C C . GLU A 1 295 ? 13.125 14.972 58.570 1.00 19.55 295 GLU A C 1
ATOM 2225 O O . GLU A 1 295 ? 12.044 15.013 57.988 1.00 19.19 295 GLU A O 1
ATOM 2231 N N . ASP A 1 296 ? 13.504 13.926 59.321 1.00 19.96 296 ASP A N 1
ATOM 2232 C CA . ASP A 1 296 ? 12.750 12.654 59.431 1.00 20.47 296 ASP A CA 1
ATOM 2233 C C . ASP A 1 296 ? 13.115 11.861 60.728 1.00 21.87 296 ASP A C 1
ATOM 2234 O O . ASP A 1 296 ? 13.915 12.328 61.541 1.00 21.79 296 ASP A O 1
ATOM 2239 N N . GLN A 1 297 ? 12.529 10.687 60.943 1.00 23.68 297 GLN A N 1
ATOM 2240 C CA . GLN A 1 297 ? 12.698 9.988 62.230 1.00 25.89 297 GLN A CA 1
ATOM 2241 C C . GLN A 1 297 ? 14.147 9.622 62.404 1.00 26.62 297 GLN A C 1
ATOM 2242 O O . GLN A 1 297 ? 14.751 9.894 63.457 1.00 27.12 297 GLN A O 1
ATOM 2248 N N . ALA A 1 298 ? 14.746 9.063 61.356 1.00 28.14 298 ALA A N 1
ATOM 2249 C CA . ALA A 1 298 ? 16.179 8.671 61.451 1.00 28.03 298 ALA A CA 1
ATOM 2250 C C . ALA A 1 298 ? 17.088 9.832 61.869 1.00 27.11 298 ALA A C 1
ATOM 2251 O O . ALA A 1 298 ? 17.865 9.715 62.814 1.00 26.82 298 ALA A O 1
ATOM 2253 N N . SER A 1 299 ? 16.980 10.962 61.166 1.00 26.59 299 SER A N 1
ATOM 2254 C CA . SER A 1 299 ? 17.811 12.144 61.492 1.00 25.45 299 SER A CA 1
ATOM 2255 C C . SER A 1 299 ? 17.518 12.735 62.896 1.00 24.79 299 SER A C 1
ATOM 2256 O O . SER A 1 299 ? 18.422 13.322 63.560 1.00 24.85 299 SER A O 1
ATOM 2259 N N . LEU A 1 300 ? 16.278 12.571 63.358 1.00 24.02 300 LEU A N 1
ATOM 2260 C CA . LEU A 1 300 ? 15.883 13.027 64.705 1.00 25.21 300 LEU A CA 1
ATOM 2261 C C . LEU A 1 300 ? 16.663 12.197 65.749 1.00 26.19 300 LEU A C 1
ATOM 2262 O O . LEU A 1 300 ? 17.283 12.754 66.664 1.00 26.11 300 LEU A O 1
ATOM 2267 N N . VAL A 1 301 ? 16.643 10.879 65.580 1.00 27.86 301 VAL A N 1
ATOM 2268 C CA . VAL A 1 301 ? 17.347 9.927 66.484 1.00 29.47 301 VAL A CA 1
ATOM 2269 C C . VAL A 1 301 ? 18.854 10.157 66.459 1.00 29.96 301 VAL A C 1
ATOM 2270 O O . VAL A 1 301 ? 19.446 10.278 67.502 1.00 30.90 301 VAL A O 1
ATOM 2274 N N . ALA A 1 302 ? 19.453 10.295 65.272 1.00 31.52 302 ALA A N 1
ATOM 2275 C CA . ALA A 1 302 ? 20.888 10.595 65.160 1.00 32.19 302 ALA A CA 1
ATOM 2276 C C . ALA A 1 302 ? 21.283 11.845 65.955 1.00 32.46 302 ALA A C 1
ATOM 2277 O O . ALA A 1 302 ? 22.374 11.898 66.505 1.00 33.06 302 ALA A O 1
ATOM 2279 N N . LEU A 1 303 ? 20.386 12.829 66.029 1.00 32.42 303 LEU A N 1
ATOM 2280 C CA . LEU A 1 303 ? 20.621 14.050 66.795 1.00 33.08 303 LEU A CA 1
ATOM 2281 C C . LEU A 1 303 ? 20.411 13.767 68.277 1.00 34.07 303 LEU A C 1
ATOM 2282 O O . LEU A 1 303 ? 21.308 14.021 69.112 1.00 33.19 303 LEU A O 1
ATOM 2287 N N . LEU A 1 304 ? 19.243 13.209 68.595 1.00 35.43 304 LEU A N 1
ATOM 2288 C CA . LEU A 1 304 ? 18.869 12.981 70.002 1.00 37.28 304 LEU A CA 1
ATOM 2289 C C . LEU A 1 304 ? 19.864 12.053 70.758 1.00 37.84 304 LEU A C 1
ATOM 2290 O O . LEU A 1 304 ? 20.095 12.251 71.956 1.00 37.99 304 LEU A O 1
ATOM 2295 N N . GLU A 1 305 ? 20.464 11.082 70.062 1.00 38.07 305 GLU A N 1
ATOM 2296 C CA . GLU A 1 305 ? 21.350 10.103 70.729 1.00 38.36 305 GLU A CA 1
ATOM 2297 C C . GLU A 1 305 ? 22.646 10.713 71.268 1.00 38.60 305 GLU A C 1
ATOM 2298 O O . GLU A 1 305 ? 23.378 10.050 72.020 1.00 37.79 305 GLU A O 1
ATOM 2304 N N . LYS A 1 306 ? 22.891 11.975 70.889 1.00 38.93 306 LYS A N 1
ATOM 2305 C CA . LYS A 1 306 ? 24.016 12.779 71.372 1.00 39.77 306 LYS A CA 1
ATOM 2306 C C . LYS A 1 306 ? 23.614 13.589 72.631 1.00 40.32 306 LYS A C 1
ATOM 2307 O O . LYS A 1 306 ? 24.452 14.192 73.282 1.00 40.29 306 LYS A O 1
ATOM 2313 N N . LEU A 1 307 ? 22.323 13.549 72.979 1.00 41.34 307 LEU A N 1
ATOM 2314 C CA . LEU A 1 307 ? 21.716 14.413 74.012 1.00 41.65 307 LEU A CA 1
ATOM 2315 C C . LEU A 1 307 ? 22.076 13.889 75.420 1.00 41.14 307 LEU A C 1
ATOM 2316 O O . LEU A 1 307 ? 21.869 12.734 75.678 1.00 39.72 307 LEU A O 1
#

Secondary structure (DSSP, 8-state):
-EEEEE--TT---TTTTHHHHHH-HHHHHHHHHHHHHHTS-HHHHHHH-HHHHTSHHHHHHHHHHHHHHHHHHHHHTT---SEEEESTTHHHHHHHHTTSS-HHHHHHHHHHHHHHHHHHS-TTSSEEEEEESS-HHHHHHHHHHHGGGS-EEEEEEEETTEEEEEE-HHHHHHHHHHHHHHT--EEEE--SSS--SSGGGHHHHHHHHHHHHT------SS-BB-TTTSSB--GGGHHHHHHHHTTS-EEHHHHHHHHHHTT--EEEEESS-SHHHHHHHHH-TTSEEEEESSHHHHHHHHTT-

CATH classification: 3.40.366.10 (+1 more: 3.30.70.250)

Nearest PDB structures (foldseek):
  3im8-assembly1_A  TM=1.003E+00  e=2.948E-58  Streptococcus pneumoniae R6
  3ptw-assembly1_A  TM=9.707E-01  e=2.347E-32  Clostridium perfringens ATCC 13124
  3rgi-assembly1_A  TM=9.266E-01  e=1.491E-26  Sorangium cellulosum
  2h1y-assembly1_A  TM=9.104E-01  e=1.382E-25  Helicobacter pylori SS1
  5zk4-assembly2_B  TM=9.323E-01  e=3.297E-25  Sorangium cellulosum

Sequence (305 aa):
KTAFLFAGQGAQYLGMGRDFYDQYPIVKETIDRASQVLGYDLRYLIDTEEDKLNQTRYTQPAILATSVAIYRLLQEKGYQPDMVAGLSLGEYSALVASGALDFEDAVALVAKRGAYMEEAAPADSGKMVAVLNTPVEVIEEACQKASELGVVTPANYNTPAQIVIAGEVVAVDRAVELLQEAGAKRLIPLKVSGPFHTSLLEPASQKLAETLAQVSFSDFTCPLVGNTEAAVMQKEDIAQLLTRQVKEPVRFYESIGVMQEAGISNFIEIGPGKVLSGFVKKIDQTAHLAHVEDQASLVALLEKL